Protein AF-A0A4Q2XRF4-F1 (afdb_monomer_lite)

Radius of gyration: 23.74 Å; chains: 1; bounding box: 49×44×76 Å

Secondary structure (DSSP, 8-state):
--PPPPPPHHHHHHHHHHHHHHS--S-HHHHHHHHHH--SHHHHHHHHHHHHHHTTT--HHHHHHHHHTS-HHHHHHHHHHHHHH--TT-HHHHHHHHHHTT-GGGGG-TTTTTHHHHHHHHHHHS-HHHHHHHHHTS-S-HHHHHHHHHHHHHHHHH-TTHHHHHHHHSPTT-HHHHHHHHHHHHHHHHTT--HHHHHHHHHH--SHHHHHHHHHHHHHHHHHHTPPP-

Foldseek 3Di:
DDDDDPDDPVNVVVVVVVCVLLQQDDALQVLLVQCVVDPDPVSNVSSLNSNLVNCVPPDLVVLLVSLVPDDLVSSLVSLLVCLLPPALAHLLSSVVSCVVSVVLCSLVDPSNPCSLVSLLVNCQVDPLVVQLVSLVVDDPDPSSLSSNLSSNLSVCLPPVPVLVVVLVVPDQPPPSSLSSLLSNLLSCCPPVVHNVSNVVSLVRRPPPVSSVVSVVSSVVSCVVVVHDDD

pLDDT: mean 85.72, std 13.09, range [33.75, 98.69]

Sequence (230 aa):
MLRERPADAQTKTLAAEFYKQVTPDGTPEELAGRISTAVTEQEKIIALQAFTASLRGQGAETVKALIGNLPPELSGDIVRQLLASSGNEMPTGLLDLAIASGNWDILKDPMVAGVEGKVAEYARRRDPIAIAEWGLSLPDRPETQEVYRRAITGYIDRHPVEARDWIMSIPEGDWRRERALMEYSQNALWYKKNQEGAAWAIDRITDPKIKGTAINWRIEWAQRNGVNLK

Structure (mmCIF, N/CA/C/O backbone):
data_AF-A0A4Q2XRF4-F1
#
_entry.id   AF-A0A4Q2XRF4-F1
#
loop_
_atom_site.group_PDB
_atom_site.id
_atom_site.type_symbol
_atom_site.label_atom_id
_atom_site.label_alt_id
_atom_site.label_comp_id
_atom_site.label_asym_id
_atom_site.label_entity_id
_atom_site.label_seq_id
_atom_site.pdbx_PDB_ins_code
_atom_site.Cartn_x
_atom_site.Cartn_y
_atom_site.Cartn_z
_atom_site.occupancy
_atom_site.B_iso_or_equiv
_atom_site.auth_seq_id
_atom_site.auth_comp_id
_atom_site.auth_asym_id
_atom_site.auth_atom_id
_atom_site.pdbx_PDB_model_num
ATOM 1 N N . MET A 1 1 ? 9.174 33.856 41.719 1.00 43.75 1 MET A N 1
ATOM 2 C CA . MET A 1 1 ? 8.878 32.620 42.477 1.00 43.75 1 MET A CA 1
ATOM 3 C C . MET A 1 1 ? 7.385 32.339 42.378 1.00 43.75 1 MET A C 1
ATOM 5 O O . MET A 1 1 ? 6.611 32.934 43.116 1.00 43.75 1 MET A O 1
ATOM 9 N N . LEU A 1 2 ? 6.972 31.506 41.421 1.00 33.75 2 LEU A N 1
ATOM 10 C CA . LEU A 1 2 ? 5.600 30.998 41.333 1.00 33.75 2 LEU A CA 1
ATOM 11 C C . LEU A 1 2 ? 5.479 29.835 42.325 1.00 33.75 2 LEU A C 1
ATOM 13 O O . LEU A 1 2 ? 6.182 28.841 42.187 1.00 33.75 2 LEU A O 1
ATOM 17 N N . ARG A 1 3 ? 4.659 29.999 43.369 1.00 40.41 3 ARG A N 1
ATOM 18 C CA . ARG A 1 3 ? 4.324 28.921 44.307 1.00 40.41 3 ARG A CA 1
ATOM 19 C C . ARG A 1 3 ? 3.293 28.017 43.636 1.00 40.41 3 ARG A C 1
ATOM 21 O O . ARG A 1 3 ? 2.192 28.476 43.341 1.00 40.41 3 ARG A O 1
ATOM 28 N N . GLU A 1 4 ? 3.650 26.759 43.406 1.00 38.16 4 GLU A N 1
ATOM 29 C CA . GLU A 1 4 ? 2.702 25.719 43.009 1.00 38.16 4 GLU A CA 1
ATOM 30 C C . GLU A 1 4 ? 1.600 25.615 44.072 1.00 38.16 4 GLU A C 1
ATOM 32 O O . GLU A 1 4 ? 1.875 25.439 45.262 1.00 38.16 4 GLU A O 1
ATOM 37 N N . ARG A 1 5 ? 0.337 25.780 43.661 1.00 46.50 5 ARG A N 1
ATOM 38 C CA . ARG A 1 5 ? -0.803 25.477 44.530 1.00 46.50 5 ARG A CA 1
ATOM 39 C C . ARG A 1 5 ? -0.874 23.955 44.693 1.00 46.50 5 ARG A C 1
ATOM 41 O O . ARG A 1 5 ? -0.930 23.265 43.676 1.00 46.50 5 ARG A O 1
ATOM 48 N N . PRO A 1 6 ? -0.905 23.417 45.924 1.00 49.94 6 PRO A N 1
ATOM 49 C CA . PRO A 1 6 ? -1.102 21.991 46.121 1.00 49.94 6 PRO A CA 1
ATOM 50 C C . PRO A 1 6 ? -2.507 21.626 45.633 1.00 49.94 6 PRO A C 1
ATOM 52 O O . PRO A 1 6 ? -3.490 22.188 46.113 1.00 49.94 6 PRO A O 1
ATOM 55 N N . ALA A 1 7 ? -2.597 20.716 44.662 1.00 54.88 7 ALA A N 1
ATOM 56 C CA . ALA A 1 7 ? -3.869 20.116 44.276 1.00 54.88 7 ALA A CA 1
ATOM 57 C C . ALA A 1 7 ? -4.507 19.490 45.525 1.00 54.88 7 ALA A C 1
ATOM 59 O O . ALA A 1 7 ? -3.842 18.719 46.230 1.00 54.88 7 ALA A O 1
ATOM 60 N N . ASP A 1 8 ? -5.753 19.866 45.825 1.00 75.38 8 ASP A N 1
ATOM 61 C CA . ASP A 1 8 ? -6.452 19.375 47.00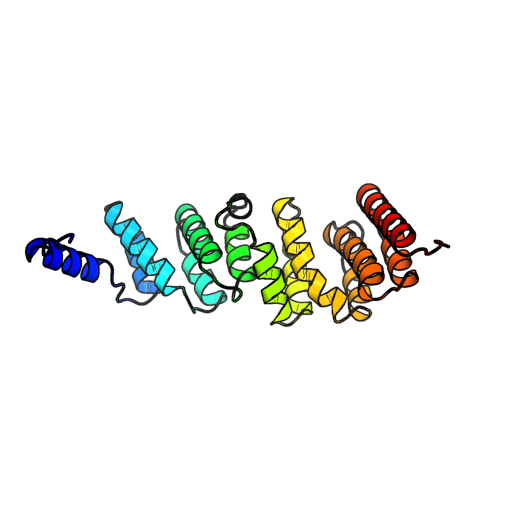7 1.00 75.38 8 ASP A CA 1
ATOM 62 C C . ASP A 1 8 ? -6.646 17.847 46.939 1.00 75.38 8 ASP A C 1
ATOM 64 O O . ASP A 1 8 ? -6.554 17.210 45.882 1.00 75.38 8 ASP A O 1
ATOM 68 N N . ALA A 1 9 ? -6.866 17.229 48.099 1.00 70.25 9 ALA A N 1
ATOM 69 C CA . ALA A 1 9 ? -7.034 15.782 48.207 1.00 70.25 9 ALA A CA 1
ATOM 70 C C . ALA A 1 9 ? -8.214 15.259 47.364 1.00 70.25 9 ALA A C 1
ATOM 72 O O . ALA A 1 9 ? -8.164 14.135 46.877 1.00 70.25 9 ALA A O 1
ATOM 73 N N . GLN A 1 10 ? -9.235 16.088 47.138 1.00 63.16 10 GLN A N 1
ATOM 74 C CA . GLN A 1 10 ? -10.430 15.751 46.368 1.00 63.16 10 GLN A CA 1
ATOM 75 C C . GLN A 1 10 ? -10.112 15.625 44.870 1.00 63.16 10 GLN A C 1
ATOM 77 O O . GLN A 1 10 ? -10.568 14.695 44.210 1.00 63.16 10 GLN A O 1
ATOM 82 N N . THR A 1 11 ? -9.235 16.490 44.362 1.00 60.81 11 THR A N 1
ATOM 83 C CA . THR A 1 11 ? -8.733 16.482 42.984 1.00 60.81 11 THR A CA 1
ATOM 84 C C . THR A 1 11 ? -7.880 15.242 42.720 1.00 60.81 11 THR A C 1
ATOM 86 O O . THR A 1 11 ? -7.972 14.636 41.655 1.00 60.81 11 THR A O 1
ATOM 89 N N . LYS A 1 12 ? -7.076 14.813 43.704 1.00 60.09 12 LYS A N 1
ATOM 90 C CA . LYS A 1 12 ? -6.286 13.574 43.616 1.00 60.09 12 LYS A CA 1
ATOM 91 C C . LYS A 1 12 ? -7.150 12.314 43.681 1.00 60.09 12 LYS A C 1
ATOM 93 O O . LYS A 1 12 ? -6.858 11.367 42.958 1.00 60.09 12 LYS A O 1
ATOM 98 N N . THR A 1 13 ? -8.203 12.299 44.498 1.00 69.62 13 THR A N 1
ATOM 99 C CA . THR A 1 13 ? -9.146 11.171 44.570 1.00 69.62 13 THR A CA 1
ATOM 100 C C . THR A 1 13 ? -9.975 11.050 43.298 1.00 69.62 13 THR A C 1
ATOM 102 O O . THR A 1 13 ? -10.039 9.963 42.740 1.00 69.62 13 THR A O 1
ATOM 105 N N . LEU A 1 14 ? -10.504 12.158 42.769 1.00 57.25 14 LEU A N 1
ATOM 106 C CA . LEU A 1 14 ? -11.201 12.166 41.479 1.00 57.25 14 LEU A CA 1
ATOM 107 C C . LEU A 1 14 ? -10.277 11.742 40.338 1.00 57.25 14 LEU A C 1
ATOM 109 O O . LEU A 1 14 ? -10.678 10.943 39.501 1.00 57.25 14 LEU A O 1
ATOM 113 N N . ALA A 1 15 ? -9.025 12.209 40.327 1.00 50.28 15 ALA A N 1
ATOM 114 C CA . ALA A 1 15 ? -8.041 11.750 39.356 1.00 50.28 15 ALA A CA 1
ATOM 115 C C . ALA A 1 15 ? -7.734 10.255 39.515 1.00 50.28 15 ALA A C 1
ATOM 117 O O . ALA A 1 15 ? -7.606 9.581 38.508 1.00 50.28 15 ALA A O 1
ATOM 118 N N . ALA A 1 16 ? -7.648 9.713 40.733 1.00 55.31 16 ALA A N 1
ATOM 119 C CA . ALA A 1 16 ? -7.386 8.293 40.978 1.00 55.31 16 ALA A CA 1
ATOM 120 C C . ALA A 1 16 ? -8.590 7.384 40.670 1.00 55.31 16 ALA A C 1
ATOM 122 O O . ALA A 1 16 ? -8.400 6.271 40.188 1.00 55.31 16 ALA A O 1
ATOM 123 N N . GLU A 1 17 ? -9.819 7.837 40.920 1.00 61.00 17 GLU A N 1
ATOM 124 C CA . GLU A 1 17 ? -11.055 7.138 40.544 1.00 61.00 17 GLU A CA 1
ATOM 125 C C . GLU A 1 17 ? -11.279 7.190 39.034 1.00 61.00 17 GLU A C 1
ATOM 127 O O . GLU A 1 17 ? -11.576 6.163 38.428 1.00 61.00 17 GLU A O 1
ATOM 132 N N . PHE A 1 18 ? -11.024 8.343 38.411 1.00 55.84 18 PHE A N 1
ATOM 133 C CA . PHE A 1 18 ? -10.976 8.480 36.960 1.00 55.84 18 PHE A CA 1
ATOM 134 C C . PHE A 1 18 ? -9.876 7.593 36.370 1.00 55.84 18 PHE A C 1
ATOM 136 O O . PHE A 1 18 ? -10.140 6.837 35.448 1.00 55.84 18 PHE A O 1
ATOM 143 N N . TYR A 1 19 ? -8.669 7.581 36.947 1.00 50.88 19 TYR A N 1
ATOM 144 C CA . TYR A 1 19 ? -7.599 6.675 36.525 1.00 50.88 19 TYR A CA 1
ATOM 145 C C . TYR A 1 19 ? -7.993 5.212 36.705 1.00 50.88 19 TYR A C 1
ATOM 147 O O . TYR A 1 19 ? -7.710 4.451 35.803 1.00 50.88 19 TYR A O 1
ATOM 155 N N . LYS A 1 20 ? -8.684 4.805 37.778 1.00 59.28 20 LYS A N 1
ATOM 156 C CA . LYS A 1 20 ? -9.194 3.428 37.939 1.00 59.28 20 LYS A CA 1
ATOM 157 C C . LYS A 1 20 ? -10.298 3.065 36.944 1.00 59.28 20 LYS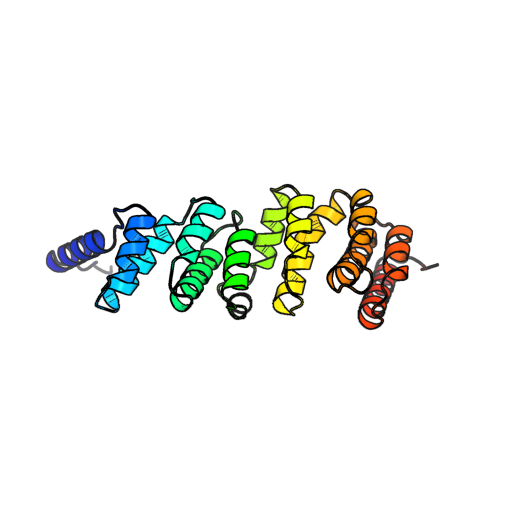 A C 1
ATOM 159 O O . LYS A 1 20 ? -10.417 1.901 36.584 1.00 59.28 20 LYS A O 1
ATOM 164 N N . GLN A 1 21 ? -11.100 4.037 36.513 1.00 54.19 21 GLN A N 1
ATOM 165 C CA . GLN A 1 21 ? -12.083 3.858 35.439 1.00 54.19 21 GLN A CA 1
ATOM 166 C C . GLN A 1 21 ? -11.434 3.832 34.047 1.00 54.19 21 GLN A C 1
ATOM 168 O O . GLN A 1 21 ? -11.981 3.223 33.133 1.00 54.19 21 GLN A O 1
ATOM 173 N N . VAL A 1 22 ? -10.276 4.480 33.885 1.00 50.50 22 VAL A N 1
ATOM 174 C CA . VAL A 1 22 ? -9.562 4.640 32.608 1.00 50.50 22 VAL A CA 1
ATOM 175 C C . VAL A 1 22 ? -8.400 3.644 32.451 1.00 50.50 22 VAL A C 1
ATOM 177 O O . VAL A 1 22 ? -7.979 3.383 31.326 1.00 50.50 22 VAL A O 1
ATOM 180 N N . THR A 1 23 ? -7.889 3.039 33.530 1.00 55.59 23 THR A N 1
ATOM 181 C CA . THR A 1 23 ? -6.897 1.957 33.466 1.00 55.59 23 THR A CA 1
ATOM 182 C C . THR A 1 23 ? -7.588 0.687 32.989 1.00 55.59 23 THR A C 1
ATOM 184 O O . THR A 1 23 ? -8.452 0.162 33.697 1.00 55.59 23 THR A O 1
ATOM 187 N N . PRO A 1 24 ? -7.253 0.196 31.788 1.00 57.94 24 PRO A N 1
ATOM 188 C CA . PRO A 1 24 ? -8.045 -0.808 31.116 1.00 57.94 24 PRO A CA 1
ATOM 189 C C . PRO A 1 24 ? -7.571 -2.190 31.543 1.00 57.94 24 PRO A C 1
ATOM 191 O O . PRO A 1 24 ? -6.875 -2.875 30.801 1.00 57.94 24 PRO A O 1
ATOM 194 N N . ASP A 1 25 ? -7.939 -2.604 32.750 1.00 70.62 25 ASP A N 1
ATOM 195 C CA . ASP A 1 25 ? -7.845 -4.015 33.095 1.00 70.62 25 ASP A CA 1
ATOM 196 C C . ASP A 1 25 ? -8.893 -4.770 32.258 1.00 70.62 25 ASP A C 1
ATOM 198 O O . ASP A 1 25 ? -10.106 -4.504 32.332 1.00 70.62 25 ASP A O 1
ATOM 202 N N . GLY A 1 26 ? -8.403 -5.666 31.402 1.00 75.31 26 GLY A N 1
ATOM 203 C CA . GLY A 1 26 ? -9.213 -6.498 30.520 1.00 75.31 26 GLY A CA 1
ATOM 204 C C . GLY A 1 26 ? -8.462 -6.932 29.265 1.00 75.31 26 GLY A C 1
ATOM 205 O O . GLY A 1 26 ? -7.585 -6.234 28.756 1.00 75.31 26 GLY A O 1
ATOM 206 N N . THR A 1 27 ? -8.820 -8.103 28.762 1.00 88.00 27 THR A N 1
ATOM 207 C CA . THR A 1 27 ? -8.427 -8.568 27.430 1.00 88.00 27 THR A CA 1
ATOM 208 C C . THR A 1 27 ? -9.049 -7.675 26.347 1.00 88.00 27 THR A C 1
ATOM 210 O O . THR A 1 27 ? -10.104 -7.069 26.578 1.00 88.00 27 THR A O 1
ATOM 213 N N . PRO A 1 28 ? -8.442 -7.571 25.151 1.00 86.44 28 PRO A N 1
ATOM 214 C CA . PRO A 1 28 ? -9.047 -6.848 24.035 1.00 86.44 28 PRO A CA 1
ATOM 215 C C . PRO A 1 28 ? -10.492 -7.286 23.736 1.00 86.44 28 PRO A C 1
ATOM 217 O O . PRO A 1 28 ? -11.335 -6.448 23.425 1.00 86.44 28 PRO A O 1
ATOM 220 N N . GLU A 1 29 ? -10.807 -8.571 23.890 1.00 88.12 29 GLU A N 1
ATOM 221 C CA . GLU A 1 29 ? -12.144 -9.143 23.715 1.00 88.12 29 GLU A CA 1
ATOM 222 C C . GLU A 1 29 ? -13.143 -8.604 24.749 1.00 88.12 29 GLU A C 1
ATOM 224 O O . GLU A 1 29 ? -14.246 -8.179 24.397 1.00 88.12 29 GLU A O 1
ATOM 229 N N . GLU A 1 30 ? -12.757 -8.572 26.028 1.00 88.88 30 GLU A N 1
ATOM 230 C CA . GLU A 1 30 ? -13.589 -8.007 27.097 1.00 88.88 30 GLU A CA 1
ATOM 231 C C . GLU A 1 30 ? -13.838 -6.513 26.874 1.00 88.88 30 GLU A C 1
ATOM 233 O O . GLU A 1 30 ? -14.958 -6.029 27.055 1.00 88.88 30 GLU A O 1
ATOM 238 N N . LEU A 1 31 ? -12.809 -5.778 26.447 1.00 89.25 31 LEU A N 1
ATOM 239 C CA . LEU A 1 31 ? -12.909 -4.350 26.155 1.00 89.25 31 LEU A CA 1
ATOM 240 C C . LEU A 1 31 ? -13.793 -4.078 24.926 1.00 89.25 31 LEU A C 1
ATOM 242 O O . LEU A 1 31 ? -14.606 -3.155 24.967 1.00 89.25 31 LEU A O 1
ATOM 246 N N . ALA A 1 32 ? -13.721 -4.910 23.882 1.00 87.69 32 ALA A N 1
ATOM 247 C CA . ALA A 1 32 ? -14.637 -4.848 22.741 1.00 87.69 32 ALA A CA 1
ATOM 248 C C . ALA A 1 32 ? -16.098 -5.091 23.164 1.00 87.69 32 ALA A C 1
ATOM 250 O O . ALA A 1 32 ? -17.007 -4.379 22.727 1.00 87.69 32 ALA A O 1
ATOM 251 N N . GLY A 1 33 ? -16.328 -6.048 24.070 1.00 86.69 33 GLY A N 1
ATOM 252 C CA . GLY A 1 33 ? -17.644 -6.293 24.662 1.00 86.69 33 GLY A CA 1
ATOM 253 C C . GLY A 1 33 ? -18.191 -5.065 25.397 1.00 86.69 33 GLY A C 1
ATOM 254 O O . GLY A 1 33 ? -19.341 -4.684 25.181 1.00 86.69 33 GLY A O 1
ATOM 255 N N . ARG A 1 34 ? -17.348 -4.385 26.190 1.00 88.06 34 ARG A N 1
ATOM 256 C CA . ARG A 1 34 ? -17.727 -3.162 26.926 1.00 88.06 34 ARG A CA 1
ATOM 257 C C . ARG A 1 34 ? -18.167 -2.023 26.008 1.00 88.06 34 ARG A C 1
ATOM 259 O O . ARG A 1 34 ? -19.092 -1.300 26.367 1.00 88.06 34 ARG A O 1
ATOM 266 N N . ILE A 1 35 ? -17.555 -1.875 24.830 1.00 87.62 35 ILE A N 1
ATOM 267 C CA . ILE A 1 35 ? -17.976 -0.873 23.833 1.00 87.62 35 ILE A CA 1
ATOM 268 C C . ILE A 1 35 ? -19.433 -1.107 23.412 1.00 87.62 35 ILE A C 1
ATOM 270 O O . ILE A 1 35 ? -20.197 -0.154 23.284 1.00 87.62 35 ILE A O 1
ATOM 274 N N . SER A 1 36 ? -19.824 -2.370 23.225 1.00 83.31 36 SER A N 1
ATOM 275 C CA . SER A 1 36 ? -21.167 -2.742 22.758 1.00 83.31 36 SER A CA 1
ATOM 276 C C . SER A 1 36 ? -22.246 -2.601 23.836 1.00 83.31 36 SER A C 1
ATOM 278 O O . SER A 1 36 ? -23.422 -2.462 23.511 1.00 83.31 36 SER A O 1
ATOM 280 N N . THR A 1 37 ? -21.863 -2.636 25.115 1.00 86.88 37 THR A N 1
ATOM 281 C CA . THR A 1 37 ? -22.786 -2.513 26.255 1.00 86.88 37 THR A CA 1
ATOM 282 C C . THR A 1 37 ? -22.787 -1.127 26.902 1.00 86.88 37 THR A C 1
ATOM 284 O O . THR A 1 37 ? -23.523 -0.922 27.865 1.00 86.88 37 THR A O 1
ATOM 287 N N . ALA A 1 38 ? -21.954 -0.193 26.433 1.00 87.38 38 ALA A N 1
ATOM 288 C CA . ALA A 1 38 ? -21.886 1.164 26.968 1.00 87.38 38 ALA A CA 1
ATOM 289 C C . ALA A 1 38 ? -23.219 1.900 26.756 1.00 87.38 38 ALA A C 1
ATOM 291 O O . ALA A 1 38 ? -23.745 1.938 25.642 1.00 87.38 38 ALA A O 1
ATOM 292 N N . VAL A 1 39 ? -23.765 2.487 27.824 1.00 88.56 39 VAL A N 1
ATOM 293 C CA . VAL A 1 39 ? -25.086 3.142 27.800 1.00 88.56 39 VAL A CA 1
ATOM 294 C C . VAL A 1 39 ? -24.937 4.651 27.619 1.00 88.56 39 VAL A C 1
ATOM 296 O O . VAL A 1 39 ? -25.820 5.311 27.070 1.00 88.56 39 VAL A O 1
ATOM 299 N N . THR A 1 40 ? -23.806 5.206 28.055 1.00 89.31 40 THR A N 1
ATOM 300 C CA . THR A 1 40 ? -23.482 6.628 27.922 1.00 89.31 40 THR A CA 1
ATOM 301 C C . THR A 1 40 ? -22.352 6.865 26.921 1.00 89.31 40 THR A C 1
ATOM 303 O O . THR A 1 40 ? -21.476 6.021 26.725 1.00 89.31 40 THR A O 1
ATOM 306 N N . GLU A 1 41 ? -22.315 8.063 26.329 1.00 84.81 41 GLU A N 1
ATOM 307 C CA . GLU A 1 41 ? -21.202 8.453 25.451 1.00 84.81 41 GLU A CA 1
ATOM 308 C C . GLU A 1 41 ? -19.854 8.477 26.181 1.00 84.81 41 GLU A C 1
ATOM 310 O O . GLU A 1 41 ? -18.829 8.103 25.619 1.00 84.81 41 GLU A O 1
ATOM 315 N N . GLN A 1 42 ? -19.834 8.851 27.462 1.00 83.81 42 GLN A N 1
ATOM 316 C CA . GLN A 1 42 ? -18.594 8.867 28.236 1.00 83.81 42 GLN A CA 1
ATOM 317 C C . GLN A 1 42 ? -18.034 7.454 28.461 1.00 83.81 42 GLN A C 1
ATOM 319 O O . GLN A 1 42 ? -16.836 7.242 28.278 1.00 83.81 42 GLN A O 1
ATOM 324 N N . GLU A 1 43 ? -18.882 6.479 28.803 1.00 84.38 43 GLU A N 1
ATOM 325 C CA . GLU A 1 43 ? -18.474 5.070 28.920 1.00 84.38 43 GLU A CA 1
ATOM 326 C C . GLU A 1 43 ? -17.949 4.533 27.593 1.00 84.38 43 GLU A C 1
ATOM 328 O O . GLU A 1 43 ? -16.925 3.852 27.562 1.00 84.38 43 GLU A O 1
ATOM 333 N N . LYS A 1 44 ? -18.618 4.885 26.492 1.00 84.56 44 LYS A N 1
ATOM 334 C CA . LYS A 1 44 ? -18.215 4.476 25.150 1.00 84.56 44 LYS A CA 1
ATOM 335 C C . LYS A 1 44 ? -16.847 5.041 24.780 1.00 84.56 44 LYS A C 1
ATOM 337 O O . LYS A 1 44 ? -16.000 4.289 24.305 1.00 84.56 44 LYS A O 1
ATOM 342 N N . ILE A 1 45 ? -16.591 6.323 25.053 1.00 83.75 45 ILE A N 1
ATOM 343 C CA . ILE A 1 45 ? -15.285 6.961 24.823 1.00 83.75 45 ILE A CA 1
ATOM 344 C C . ILE A 1 45 ? -14.185 6.273 25.641 1.00 83.75 45 ILE A C 1
ATOM 346 O O . ILE A 1 45 ? -13.127 5.962 25.093 1.00 83.75 45 ILE A O 1
ATOM 350 N N . ILE A 1 46 ? -14.427 6.002 26.928 1.00 84.62 46 ILE A N 1
ATOM 351 C CA . ILE A 1 46 ? -13.448 5.335 27.801 1.00 84.62 46 ILE A CA 1
ATOM 352 C C . ILE A 1 46 ? -13.172 3.909 27.308 1.00 84.62 46 ILE A C 1
ATOM 354 O O . ILE A 1 46 ? -12.011 3.528 27.156 1.00 84.62 46 ILE A O 1
ATOM 358 N N . ALA A 1 47 ? -14.219 3.137 26.998 1.00 86.75 47 ALA A N 1
ATOM 359 C CA . ALA A 1 47 ? -14.091 1.777 26.482 1.00 86.75 47 ALA A CA 1
ATOM 360 C C . ALA A 1 47 ? -13.348 1.745 25.137 1.00 86.75 47 ALA A C 1
ATOM 362 O O . ALA A 1 47 ? -12.495 0.885 24.929 1.00 86.75 47 ALA A O 1
ATOM 363 N N . LEU A 1 48 ? -13.604 2.717 24.256 1.00 86.50 48 LEU A N 1
ATOM 364 C CA . LEU A 1 48 ? -12.919 2.850 22.974 1.00 86.50 48 LEU A CA 1
ATOM 365 C C . LEU A 1 48 ? -11.426 3.146 23.157 1.00 86.50 48 LEU A C 1
ATOM 367 O O . LEU A 1 48 ? -10.589 2.507 22.527 1.00 86.50 48 LEU A O 1
ATOM 371 N N . GLN A 1 49 ? -11.075 4.083 24.042 1.00 84.94 49 GLN A N 1
ATOM 372 C CA . GLN A 1 49 ? -9.678 4.419 24.339 1.00 84.94 49 GLN A CA 1
ATOM 373 C C . GLN A 1 49 ? -8.928 3.233 24.955 1.00 84.94 49 GLN A C 1
ATOM 375 O O . GLN A 1 49 ? -7.808 2.927 24.537 1.00 84.94 49 GLN A O 1
ATOM 380 N N . ALA A 1 50 ? -9.562 2.548 25.909 1.00 86.94 50 ALA A N 1
ATOM 381 C CA . ALA A 1 50 ? -9.069 1.330 26.539 1.00 86.94 50 ALA A CA 1
ATOM 382 C C . ALA A 1 50 ? -8.807 0.223 25.510 1.00 86.94 50 ALA A C 1
ATOM 384 O O . ALA A 1 50 ? -7.709 -0.333 25.446 1.00 86.94 50 ALA A O 1
ATOM 385 N N . PHE A 1 51 ? -9.801 -0.057 24.669 1.00 90.06 51 PHE A N 1
ATOM 386 C CA . PHE A 1 51 ? -9.716 -1.061 23.619 1.00 90.06 51 PHE A CA 1
ATOM 387 C C . PHE A 1 51 ? -8.608 -0.730 22.616 1.00 90.06 51 PHE A C 1
ATOM 389 O O . PHE A 1 51 ? -7.706 -1.542 22.424 1.00 90.06 51 PHE A O 1
ATOM 396 N N . THR A 1 52 ? -8.586 0.482 22.055 1.00 87.00 52 THR A N 1
ATOM 397 C CA . THR A 1 52 ? -7.533 0.918 21.124 1.00 87.00 52 THR A CA 1
ATOM 398 C C . THR A 1 52 ? -6.139 0.798 21.745 1.00 87.00 52 THR A C 1
ATOM 400 O O . THR A 1 52 ? -5.196 0.377 21.074 1.00 87.00 52 THR A O 1
ATOM 403 N N . ALA A 1 53 ? -5.984 1.135 23.029 1.00 85.19 53 ALA A N 1
ATOM 404 C CA . ALA A 1 53 ? -4.719 0.956 23.734 1.00 85.19 53 ALA A CA 1
ATOM 405 C C . ALA A 1 53 ? -4.334 -0.528 23.870 1.00 85.19 53 ALA A C 1
ATOM 407 O O . ALA A 1 53 ? -3.167 -0.857 23.658 1.00 85.19 53 ALA A O 1
ATOM 408 N N . SER A 1 54 ? -5.296 -1.414 24.153 1.00 87.75 54 SER A N 1
ATOM 409 C CA . SER A 1 54 ? -5.078 -2.866 24.285 1.00 87.75 54 SER A CA 1
ATOM 410 C C . SER A 1 54 ? -4.651 -3.551 22.981 1.00 87.75 54 SER A C 1
ATOM 412 O O . SER A 1 54 ? -3.967 -4.575 23.006 1.00 87.75 54 SER A O 1
ATOM 414 N N . LEU A 1 55 ? -5.004 -2.961 21.833 1.00 87.44 55 LEU A N 1
ATOM 415 C CA . LEU A 1 55 ? -4.612 -3.451 20.512 1.00 87.44 55 LEU A CA 1
ATOM 416 C C . LEU A 1 55 ? -3.145 -3.148 20.170 1.00 87.44 55 LEU A C 1
ATOM 418 O O . LEU A 1 55 ? -2.595 -3.729 19.231 1.00 87.44 55 LEU A O 1
ATOM 422 N N . ARG A 1 56 ? -2.478 -2.254 20.912 1.00 80.44 56 ARG A N 1
ATOM 423 C CA . ARG A 1 56 ? -1.066 -1.934 20.667 1.00 80.44 56 ARG A CA 1
ATOM 424 C C . ARG A 1 56 ? -0.194 -3.145 20.998 1.00 80.44 56 ARG A C 1
ATOM 426 O O . ARG A 1 56 ? -0.179 -3.618 22.127 1.00 80.44 56 ARG A O 1
ATOM 433 N N . GLY A 1 57 ? 0.559 -3.620 20.007 1.00 76.12 57 GLY A N 1
ATOM 434 C CA . GLY A 1 57 ? 1.428 -4.796 20.137 1.00 76.12 57 GLY A CA 1
ATOM 435 C C . GLY A 1 57 ? 0.735 -6.135 19.868 1.00 76.12 57 GLY A C 1
ATOM 436 O O . GLY A 1 57 ? 1.408 -7.163 19.869 1.00 76.12 57 GLY A O 1
ATOM 437 N N . GLN A 1 58 ? -0.573 -6.139 19.592 1.00 83.50 58 GLN A N 1
ATOM 438 C CA . GLN A 1 58 ? -1.256 -7.324 19.068 1.00 83.50 58 GLN A CA 1
ATOM 439 C C . GLN A 1 58 ? -0.825 -7.593 17.620 1.00 83.50 58 GLN A C 1
ATOM 441 O O . GLN A 1 58 ? -0.365 -6.690 16.926 1.00 83.50 58 GLN A O 1
ATOM 446 N N . GLY A 1 59 ? -0.972 -8.833 17.147 1.00 79.81 59 GLY A N 1
ATOM 447 C CA . GLY A 1 59 ? -0.710 -9.178 15.746 1.00 79.81 59 GLY A CA 1
ATOM 448 C C . GLY A 1 59 ? -1.788 -8.639 14.799 1.00 79.81 59 GLY A C 1
ATOM 449 O O . GLY A 1 59 ? -2.932 -8.441 15.203 1.00 79.81 59 GLY A O 1
ATOM 450 N N . ALA A 1 60 ? -1.441 -8.446 13.522 1.00 78.00 60 ALA A N 1
ATOM 451 C CA . ALA A 1 60 ? -2.336 -7.837 12.531 1.00 78.00 60 ALA A CA 1
ATOM 452 C C . ALA A 1 60 ? -3.653 -8.613 12.379 1.00 78.00 60 ALA A C 1
ATOM 454 O O . ALA A 1 60 ? -4.717 -8.003 12.336 1.00 78.00 60 ALA A O 1
ATOM 455 N N . GLU A 1 61 ? -3.588 -9.946 12.378 1.00 81.88 61 GLU A N 1
ATOM 456 C CA . GLU A 1 61 ? -4.772 -10.810 12.294 1.00 81.88 61 GLU A CA 1
ATOM 457 C C . GLU A 1 61 ? -5.670 -10.693 13.530 1.00 81.88 61 GLU A C 1
ATOM 459 O O . GLU A 1 61 ? -6.887 -10.605 13.396 1.00 81.88 61 GLU A O 1
ATOM 464 N N . THR A 1 62 ? -5.087 -10.612 14.731 1.00 85.75 62 THR A N 1
ATOM 465 C CA . THR A 1 62 ? -5.840 -10.394 15.976 1.00 85.75 62 THR A CA 1
ATOM 466 C C . THR A 1 62 ? -6.549 -9.044 15.948 1.00 85.75 62 THR A C 1
ATOM 468 O O . THR A 1 62 ? -7.748 -8.964 16.204 1.00 85.75 62 THR A O 1
ATOM 471 N N . VAL A 1 63 ? -5.829 -7.981 15.576 1.00 86.69 63 VAL A N 1
ATOM 472 C CA . VAL A 1 63 ? -6.397 -6.632 15.435 1.00 86.69 63 VAL A CA 1
ATOM 473 C C . VAL A 1 63 ? -7.529 -6.627 14.407 1.00 86.69 63 VAL A C 1
ATOM 475 O O . VAL A 1 63 ? -8.595 -6.071 14.670 1.00 86.69 63 VAL A O 1
ATOM 478 N N . LYS A 1 64 ? -7.332 -7.292 13.264 1.00 84.38 64 LYS A N 1
ATOM 479 C CA . LYS A 1 64 ? -8.333 -7.419 12.201 1.00 84.38 6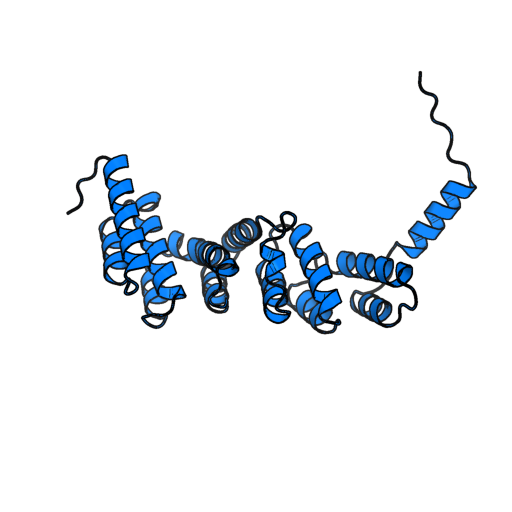4 LYS A CA 1
ATOM 480 C C . LYS A 1 64 ? -9.588 -8.148 12.668 1.00 84.38 64 LYS A C 1
ATOM 482 O O . LYS A 1 64 ? -10.686 -7.653 12.431 1.00 84.38 64 LYS A O 1
ATOM 487 N N . ALA A 1 65 ? -9.433 -9.276 13.356 1.00 87.12 65 ALA A N 1
ATOM 488 C CA . ALA A 1 65 ? -10.552 -10.046 13.886 1.00 87.12 65 ALA A CA 1
ATOM 489 C C . ALA A 1 65 ? -11.362 -9.243 14.916 1.00 87.12 65 ALA A C 1
ATOM 491 O O . ALA A 1 65 ? -12.588 -9.209 14.848 1.00 87.12 65 ALA A O 1
ATOM 492 N N . LEU A 1 66 ? -10.684 -8.551 15.836 1.00 88.75 66 LEU A N 1
ATOM 493 C CA . LEU A 1 66 ? -11.341 -7.773 16.886 1.00 88.75 66 LEU A CA 1
ATOM 494 C C . LEU A 1 66 ? -12.075 -6.547 16.334 1.00 88.75 66 LEU A C 1
ATOM 496 O O . LEU A 1 66 ? -13.224 -6.312 16.696 1.00 88.75 66 LEU A O 1
ATOM 500 N N . ILE A 1 67 ? -11.448 -5.789 15.428 1.00 88.12 67 ILE A N 1
ATOM 501 C CA . ILE A 1 67 ? -12.076 -4.613 14.803 1.00 88.12 67 ILE A CA 1
ATOM 502 C C . ILE A 1 67 ? -13.198 -5.021 13.840 1.00 88.12 67 ILE A C 1
ATOM 504 O O . ILE A 1 67 ? -14.192 -4.305 13.721 1.00 88.12 67 ILE A O 1
ATOM 508 N N . GLY A 1 68 ? -13.068 -6.168 13.169 1.00 85.38 68 GLY A N 1
ATOM 509 C CA . GLY A 1 68 ? -14.083 -6.690 12.251 1.00 85.38 68 GLY A CA 1
ATOM 510 C C . GLY A 1 68 ? -15.411 -7.058 12.923 1.00 85.38 68 GLY A C 1
ATOM 511 O O . GLY A 1 68 ? -16.427 -7.128 12.240 1.00 85.38 68 GLY A O 1
ATOM 512 N N . ASN A 1 69 ? -15.417 -7.248 14.246 1.00 87.00 69 ASN A N 1
ATOM 513 C CA . ASN A 1 69 ? -16.625 -7.535 15.026 1.00 87.00 69 ASN A CA 1
ATOM 514 C C . ASN A 1 69 ? -17.344 -6.275 15.538 1.00 87.00 69 ASN A C 1
ATOM 516 O O . ASN A 1 69 ? -18.397 -6.389 16.166 1.00 87.00 69 ASN A O 1
ATOM 520 N N . LEU A 1 70 ? -16.784 -5.085 15.314 1.00 85.75 70 LEU A N 1
ATOM 521 C CA . LEU A 1 70 ? -17.374 -3.826 15.761 1.00 85.75 70 LEU A CA 1
ATOM 522 C C . LEU A 1 70 ? -18.276 -3.205 14.680 1.00 85.75 70 LEU A C 1
ATOM 524 O O . LEU A 1 70 ? -18.085 -3.463 13.490 1.00 85.75 70 LEU A O 1
ATOM 528 N N . PRO A 1 71 ? -19.241 -2.352 15.075 1.00 83.69 71 PRO A N 1
ATOM 529 C CA . PRO A 1 71 ? -19.976 -1.507 14.138 1.00 83.69 71 PRO A CA 1
ATOM 530 C C . PRO A 1 71 ? -19.027 -0.695 13.232 1.00 83.69 71 PRO A C 1
ATOM 532 O O . PRO A 1 71 ? -18.044 -0.147 13.750 1.00 83.69 71 PRO A O 1
ATOM 535 N N . PRO A 1 72 ? -19.306 -0.569 11.916 1.00 80.06 72 PRO A N 1
ATOM 536 C CA . PRO A 1 72 ? -18.413 0.084 10.948 1.00 80.06 72 PRO A CA 1
ATOM 537 C C . PRO A 1 72 ? -17.948 1.491 11.345 1.00 80.06 72 PRO A C 1
ATOM 539 O O . PRO A 1 72 ? -16.814 1.888 11.066 1.00 80.06 72 PRO A O 1
ATOM 542 N N . GLU A 1 73 ? -18.819 2.232 12.022 1.00 78.69 73 GLU A N 1
ATOM 543 C CA . GLU A 1 73 ? -18.602 3.595 12.494 1.00 78.69 73 GLU A CA 1
ATOM 544 C C . GLU A 1 73 ? -17.488 3.636 13.548 1.00 78.69 73 GLU A C 1
ATOM 546 O O . GLU A 1 73 ? -16.637 4.521 13.526 1.00 78.69 73 GLU A O 1
ATOM 551 N N . LEU A 1 74 ? -17.446 2.639 14.437 1.00 84.44 74 LEU A N 1
ATOM 552 C CA . LEU A 1 74 ? -16.426 2.530 15.481 1.00 84.44 74 LEU A CA 1
ATOM 553 C C . LEU A 1 74 ? -15.120 1.973 14.930 1.00 84.44 74 LEU A C 1
ATOM 555 O O . LEU A 1 74 ? -14.042 2.438 15.307 1.00 84.44 74 LEU A O 1
ATOM 559 N N . SER A 1 75 ? -15.208 1.022 14.000 1.00 86.06 75 SER A N 1
ATOM 560 C CA . SER A 1 75 ? -14.039 0.456 13.333 1.00 86.06 75 SER A CA 1
ATOM 561 C C . SER A 1 75 ? -13.226 1.535 12.616 1.00 86.06 75 SER A C 1
ATOM 563 O O . SER A 1 75 ? -12.000 1.527 12.712 1.00 86.06 75 SER A O 1
ATOM 565 N N . GLY A 1 76 ? -13.880 2.506 11.968 1.00 83.94 76 GLY A N 1
ATOM 566 C CA . GLY A 1 76 ? -13.205 3.628 11.309 1.00 83.94 76 GLY A CA 1
ATOM 567 C C . GLY A 1 76 ? -12.363 4.484 12.260 1.00 83.94 76 GLY A C 1
ATOM 568 O O . GLY A 1 76 ? -11.190 4.752 11.983 1.00 83.94 76 GLY A O 1
ATOM 569 N N . ASP A 1 77 ? -12.925 4.870 13.406 1.00 83.50 77 ASP A N 1
ATOM 570 C CA . ASP A 1 77 ? -12.227 5.698 14.396 1.00 83.50 77 ASP A CA 1
ATOM 571 C C . ASP A 1 77 ? -11.072 4.951 15.069 1.00 83.50 77 ASP A C 1
ATOM 573 O O . ASP A 1 77 ? -9.994 5.520 15.268 1.00 83.50 77 ASP A O 1
ATOM 577 N N . ILE A 1 78 ? -11.251 3.661 15.360 1.00 88.00 78 ILE A N 1
ATOM 578 C CA . ILE A 1 78 ? -10.181 2.819 15.907 1.00 88.00 78 ILE A CA 1
ATOM 579 C C . ILE A 1 78 ? -9.056 2.672 14.888 1.00 88.00 78 ILE A C 1
ATOM 581 O O . ILE A 1 78 ? -7.896 2.888 15.230 1.00 88.00 78 ILE A O 1
ATOM 585 N N . VAL A 1 79 ? -9.374 2.362 13.627 1.00 88.31 79 VAL A N 1
ATOM 586 C CA . VAL A 1 79 ? -8.367 2.250 12.562 1.00 88.31 79 VAL A CA 1
ATOM 587 C C . VAL A 1 79 ? -7.625 3.573 12.387 1.00 88.31 79 VAL A C 1
ATOM 589 O O . VAL A 1 79 ? -6.407 3.553 12.239 1.00 88.31 79 VAL A O 1
ATOM 592 N N . ARG A 1 80 ? -8.300 4.726 12.500 1.00 86.25 80 ARG A N 1
ATOM 593 C CA . ARG A 1 80 ? -7.659 6.055 12.467 1.00 86.25 80 ARG A CA 1
ATOM 594 C C . ARG A 1 80 ? -6.673 6.238 13.603 1.00 86.25 80 ARG A C 1
ATOM 596 O O . ARG A 1 80 ? -5.523 6.604 13.367 1.00 86.25 80 ARG A O 1
ATOM 603 N N . GLN A 1 81 ? -7.103 5.971 14.832 1.00 85.00 81 GLN A N 1
ATOM 604 C CA . GLN A 1 81 ? -6.255 6.122 16.011 1.00 85.00 81 GLN A CA 1
ATOM 605 C C . GLN A 1 81 ? -5.080 5.145 15.991 1.00 85.00 81 GLN A C 1
ATOM 607 O O . GLN A 1 81 ? -3.960 5.513 16.357 1.00 85.00 81 GLN A O 1
ATOM 612 N N . LEU A 1 82 ? -5.306 3.912 15.536 1.00 86.44 82 LEU A N 1
ATOM 613 C CA . LEU A 1 82 ? -4.253 2.925 15.365 1.00 86.44 82 LEU A CA 1
ATOM 614 C C . LEU A 1 82 ? -3.306 3.332 14.254 1.00 86.44 82 LEU A C 1
ATOM 616 O O . LEU A 1 82 ? -2.119 3.333 14.506 1.00 86.44 82 LEU A O 1
ATOM 620 N N . LEU A 1 83 ? -3.769 3.766 13.084 1.00 85.19 83 LEU A N 1
ATOM 621 C CA . LEU A 1 83 ? -2.877 4.238 12.026 1.00 85.19 83 LEU A CA 1
ATOM 622 C C . LEU A 1 83 ? -2.078 5.466 12.455 1.00 85.19 83 LEU A C 1
ATOM 624 O O . LEU A 1 83 ? -0.909 5.565 12.098 1.00 85.19 83 LEU A O 1
ATOM 628 N N . ALA A 1 84 ? -2.654 6.379 13.237 1.00 83.88 84 ALA A N 1
ATOM 629 C CA . ALA A 1 84 ? -1.938 7.540 13.760 1.00 83.88 84 ALA A CA 1
ATOM 630 C C . ALA A 1 84 ? -0.880 7.138 14.807 1.00 83.88 84 ALA A C 1
ATOM 632 O O . ALA A 1 84 ? 0.252 7.622 14.759 1.00 83.88 84 ALA A O 1
ATOM 633 N N . SER A 1 85 ? -1.219 6.221 15.721 1.00 79.44 85 SER A N 1
ATOM 634 C CA . SER A 1 85 ? -0.361 5.834 16.856 1.00 79.44 85 SER A CA 1
ATOM 635 C C . SER A 1 85 ? 0.545 4.626 16.604 1.00 79.44 85 SER A C 1
ATOM 637 O O . SER A 1 85 ? 1.535 4.445 17.313 1.00 79.44 85 SER A O 1
ATOM 639 N N . SER A 1 86 ? 0.246 3.803 15.601 1.00 70.50 86 SER A N 1
ATOM 640 C CA . SER A 1 86 ? 1.072 2.672 15.211 1.00 70.50 86 SER A CA 1
ATOM 641 C C . SER A 1 86 ? 2.358 3.234 14.639 1.00 70.50 86 SER A C 1
ATOM 643 O O . SER A 1 86 ? 2.334 4.042 13.702 1.00 70.50 86 SER A O 1
ATOM 645 N N . GLY A 1 87 ? 3.490 2.786 15.174 1.00 70.00 87 GLY A N 1
ATOM 646 C CA . GLY A 1 87 ? 4.763 2.930 14.483 1.00 70.00 87 GLY A CA 1
ATOM 647 C C . GLY A 1 87 ? 4.750 2.172 13.148 1.00 70.00 87 GLY A C 1
ATOM 648 O O . GLY A 1 87 ? 3.712 1.904 12.545 1.00 70.00 87 GLY A O 1
ATOM 649 N N . ASN A 1 88 ? 5.917 1.753 12.685 1.00 68.50 88 ASN A N 1
ATOM 650 C CA . ASN A 1 88 ? 6.063 1.179 11.344 1.00 68.50 88 ASN A CA 1
ATOM 651 C C . ASN A 1 88 ? 5.754 -0.327 11.267 1.00 68.50 88 ASN A C 1
ATOM 653 O O . ASN A 1 88 ? 6.224 -1.005 10.358 1.00 68.50 88 ASN A O 1
ATOM 657 N N . GLU A 1 89 ? 5.019 -0.875 12.240 1.00 69.31 89 GLU A N 1
ATOM 658 C CA . GLU A 1 89 ? 4.942 -2.325 12.450 1.00 69.31 89 GLU A CA 1
ATOM 659 C C . GLU A 1 89 ? 3.773 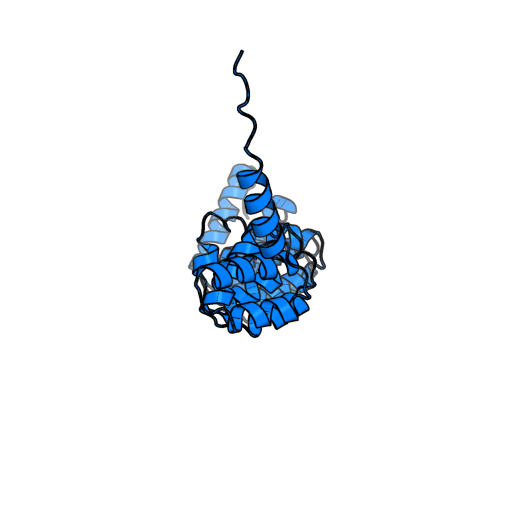-3.028 11.758 1.00 69.31 89 GLU A C 1
ATOM 661 O O . GLU A 1 89 ? 3.924 -4.204 11.443 1.00 69.31 89 GLU A O 1
ATOM 666 N N . MET A 1 90 ? 2.633 -2.369 11.509 1.00 71.31 90 MET A N 1
ATOM 667 C CA . MET A 1 90 ? 1.453 -3.032 10.916 1.00 71.31 90 MET A CA 1
ATOM 668 C C . MET A 1 90 ? 0.579 -2.138 10.014 1.00 71.31 90 MET A C 1
ATOM 670 O O . MET A 1 90 ? -0.644 -2.122 10.162 1.00 71.31 90 MET A O 1
ATOM 674 N N . PRO A 1 91 ? 1.150 -1.385 9.059 1.00 79.38 91 PRO A N 1
ATOM 675 C CA . PRO A 1 91 ? 0.335 -0.532 8.202 1.00 79.38 91 PRO A CA 1
ATOM 676 C C . PRO A 1 91 ? -0.607 -1.328 7.284 1.00 79.38 91 PRO A C 1
ATOM 678 O O . PRO A 1 91 ? -1.725 -0.887 7.068 1.00 79.38 91 PRO A O 1
ATOM 681 N N . THR A 1 92 ? -0.216 -2.502 6.770 1.00 86.00 92 THR A N 1
ATOM 682 C CA . THR A 1 92 ? -1.010 -3.230 5.757 1.00 86.00 92 THR A CA 1
ATOM 683 C C . THR A 1 92 ? -2.326 -3.783 6.302 1.00 86.00 92 THR A C 1
ATOM 685 O O . THR A 1 92 ? -3.367 -3.530 5.714 1.00 86.00 92 THR A O 1
ATOM 688 N N . GLY A 1 93 ? -2.322 -4.449 7.461 1.00 84.19 93 GLY A N 1
ATOM 689 C CA . GLY A 1 93 ? -3.555 -4.974 8.067 1.00 84.19 93 GLY A CA 1
ATOM 690 C C . GLY A 1 93 ? -4.526 -3.878 8.526 1.00 84.19 93 GLY A C 1
ATOM 691 O O . GLY A 1 93 ? -5.739 -4.024 8.399 1.00 84.19 93 GLY A O 1
ATOM 692 N N . LEU A 1 94 ? -4.005 -2.744 9.013 1.00 85.44 94 LEU A N 1
ATOM 693 C CA . LEU A 1 94 ? -4.832 -1.578 9.343 1.00 85.44 94 LEU A CA 1
ATOM 694 C C . LEU A 1 94 ? -5.403 -0.911 8.086 1.00 85.44 94 LEU A C 1
ATOM 696 O O . LEU A 1 94 ? -6.549 -0.465 8.093 1.00 85.44 94 LEU A O 1
ATOM 700 N N . LEU A 1 95 ? -4.628 -0.877 7.000 1.00 86.69 95 LEU A N 1
ATOM 701 C CA . LEU A 1 95 ? -5.124 -0.447 5.701 1.00 86.69 95 LEU A CA 1
ATOM 702 C C . LEU A 1 95 ? -6.218 -1.394 5.207 1.00 86.69 95 LEU A C 1
ATOM 704 O O . LEU A 1 95 ? -7.284 -0.899 4.879 1.00 86.69 95 LEU A O 1
ATOM 708 N N . ASP A 1 96 ? -6.046 -2.717 5.257 1.00 87.00 96 ASP A N 1
ATOM 709 C CA . ASP A 1 96 ? -7.089 -3.680 4.867 1.00 87.00 96 ASP A CA 1
ATOM 710 C C . ASP A 1 96 ? -8.422 -3.427 5.589 1.00 87.00 96 ASP A C 1
ATOM 712 O O . ASP A 1 96 ? -9.489 -3.524 4.984 1.00 87.00 96 ASP A O 1
ATOM 716 N N . LEU A 1 97 ? -8.379 -3.055 6.872 1.00 84.81 97 LEU A N 1
ATOM 717 C CA . LEU A 1 97 ? -9.572 -2.673 7.633 1.00 84.81 97 LEU A CA 1
ATOM 718 C C . LEU A 1 97 ? -10.188 -1.351 7.154 1.00 84.81 97 LEU A C 1
ATOM 720 O O . LEU A 1 97 ? -11.413 -1.247 7.042 1.00 84.81 97 LEU A O 1
ATOM 724 N N . ALA A 1 98 ? -9.370 -0.342 6.845 1.00 84.88 98 ALA A N 1
ATOM 725 C CA . ALA A 1 98 ? -9.849 0.902 6.239 1.00 84.88 98 ALA A CA 1
ATOM 726 C C . ALA A 1 98 ? -10.515 0.645 4.875 1.00 84.88 98 ALA A C 1
ATOM 728 O O . ALA A 1 98 ? -11.577 1.199 4.592 1.00 84.88 98 ALA A O 1
ATOM 729 N N . ILE A 1 99 ? -9.926 -0.242 4.065 1.00 84.81 99 ILE A N 1
ATOM 730 C CA . ILE A 1 99 ? -10.457 -0.688 2.771 1.00 84.81 99 ILE A CA 1
ATOM 731 C C . ILE A 1 99 ? -11.810 -1.381 2.966 1.00 84.81 99 ILE A C 1
ATOM 733 O O . ILE A 1 99 ? -12.793 -0.996 2.334 1.00 84.81 99 ILE A O 1
ATOM 737 N N . ALA A 1 100 ? -11.871 -2.374 3.858 1.00 82.50 100 ALA A N 1
ATOM 738 C CA . ALA A 1 100 ? -13.068 -3.178 4.106 1.00 82.50 100 ALA A CA 1
ATOM 739 C C . ALA A 1 100 ? -14.235 -2.354 4.669 1.00 82.50 100 ALA A C 1
ATOM 741 O O . ALA A 1 100 ? -15.389 -2.623 4.347 1.00 82.50 100 ALA A O 1
ATOM 742 N N . SER A 1 101 ? -13.939 -1.334 5.476 1.00 80.31 101 SER A N 1
ATOM 743 C CA . SER A 1 101 ? -14.948 -0.417 6.022 1.00 80.31 101 SER A CA 1
ATOM 744 C C . SER A 1 101 ? -15.345 0.710 5.060 1.00 80.31 101 SER A C 1
ATOM 746 O O . SER A 1 101 ? -16.242 1.485 5.373 1.00 80.31 101 SER A O 1
ATOM 748 N N . GLY A 1 102 ? -14.696 0.829 3.894 1.00 82.00 102 GLY A N 1
ATOM 749 C CA . GLY A 1 102 ? -14.950 1.908 2.936 1.00 82.00 102 GLY A CA 1
ATOM 750 C C . GLY A 1 102 ? -14.506 3.296 3.416 1.00 82.00 102 GLY A C 1
ATOM 751 O O . GLY A 1 102 ? -14.801 4.295 2.758 1.00 82.00 102 GLY A O 1
ATOM 752 N N . ASN A 1 103 ? -13.769 3.376 4.526 1.00 81.31 103 ASN A N 1
ATOM 753 C CA . ASN A 1 103 ? -13.355 4.618 5.180 1.00 81.31 103 ASN A CA 1
ATOM 754 C C . ASN A 1 103 ? -12.097 5.218 4.534 1.00 81.31 103 ASN A C 1
ATOM 756 O O . ASN A 1 103 ? -11.105 5.498 5.199 1.00 81.31 103 ASN A O 1
ATOM 760 N N . TRP A 1 104 ? -12.126 5.433 3.221 1.00 81.19 104 TRP A N 1
ATOM 761 C CA . TRP A 1 104 ? -10.980 5.904 2.430 1.00 81.19 104 TRP A CA 1
ATOM 762 C C . TRP A 1 104 ? -10.474 7.289 2.815 1.00 81.19 104 TRP A C 1
ATOM 764 O O . TRP A 1 104 ? -9.286 7.579 2.673 1.00 81.19 104 TRP A O 1
ATOM 774 N N . ASP A 1 105 ? -11.363 8.141 3.321 1.00 81.25 105 ASP A N 1
ATOM 775 C CA . ASP A 1 105 ? -11.018 9.506 3.716 1.00 81.25 105 ASP A CA 1
ATOM 776 C C . ASP A 1 105 ? -10.024 9.545 4.882 1.00 81.25 105 ASP A C 1
ATOM 778 O O . ASP A 1 105 ? -9.330 10.544 5.058 1.00 81.25 105 ASP A O 1
ATOM 782 N N . ILE A 1 106 ? -9.855 8.431 5.603 1.00 79.94 106 ILE A N 1
ATOM 783 C CA . ILE A 1 106 ? -8.798 8.266 6.601 1.00 79.94 106 ILE A CA 1
ATOM 784 C C . ILE A 1 106 ? -7.398 8.486 6.013 1.00 79.94 106 ILE A C 1
ATOM 786 O O . ILE A 1 106 ? -6.522 8.991 6.702 1.00 79.94 106 ILE A O 1
ATOM 790 N N . LEU A 1 107 ? -7.185 8.156 4.733 1.00 79.19 107 LEU A N 1
ATOM 791 C CA . LEU A 1 107 ? -5.895 8.324 4.055 1.00 79.19 107 LEU A CA 1
ATOM 792 C C . LEU A 1 107 ? -5.631 9.785 3.674 1.00 79.19 107 LEU A C 1
ATOM 794 O O . LEU A 1 107 ? -4.498 10.147 3.370 1.00 79.19 107 LEU A O 1
ATOM 798 N N . LYS A 1 108 ? -6.672 10.626 3.692 1.00 80.81 108 LYS A N 1
ATOM 799 C CA . LYS A 1 108 ? -6.577 12.076 3.478 1.00 80.81 108 LYS A CA 1
ATOM 800 C C . LYS A 1 108 ? -6.385 12.834 4.789 1.00 80.81 108 LYS A C 1
ATOM 802 O O . LYS A 1 108 ? -6.069 14.022 4.753 1.00 80.81 108 LYS A O 1
ATOM 807 N N . ASP A 1 109 ? -6.608 12.179 5.928 1.00 80.31 109 ASP A N 1
ATOM 808 C CA . ASP A 1 109 ? -6.514 12.798 7.244 1.00 80.31 109 ASP A CA 1
ATOM 809 C C . ASP A 1 109 ? -5.059 13.218 7.527 1.00 80.31 109 ASP A C 1
ATOM 811 O O . ASP A 1 109 ? -4.169 12.364 7.524 1.00 80.31 109 ASP A O 1
ATOM 815 N N . PRO A 1 110 ? -4.784 14.504 7.818 1.00 76.06 110 PRO A N 1
ATOM 816 C CA . PRO A 1 110 ? -3.449 14.974 8.183 1.00 76.06 110 PRO A CA 1
ATOM 817 C C . PRO A 1 110 ? -2.814 14.232 9.370 1.00 76.06 110 PRO A C 1
ATOM 819 O O . PRO A 1 110 ? -1.591 14.181 9.464 1.00 76.06 110 PRO A O 1
ATOM 822 N N . MET A 1 111 ? -3.614 13.651 10.273 1.00 70.19 111 MET A N 1
ATOM 823 C CA . MET A 1 111 ? -3.124 12.850 11.403 1.00 70.19 111 MET A CA 1
ATOM 824 C C . MET A 1 111 ? -2.619 11.464 10.987 1.00 70.19 111 MET A C 1
ATOM 826 O O . MET A 1 111 ? -1.825 10.854 11.704 1.00 70.19 111 MET A O 1
ATOM 830 N N . VAL A 1 112 ? -3.093 10.961 9.848 1.00 74.81 112 VAL A N 1
ATOM 831 C CA . VAL A 1 112 ? -2.707 9.672 9.257 1.00 74.81 112 VAL A CA 1
ATOM 832 C C . VAL A 1 112 ? -1.814 9.874 8.021 1.00 74.81 112 VAL A C 1
ATOM 834 O O . VAL A 1 112 ? -1.244 8.914 7.498 1.00 74.81 112 VAL A O 1
ATOM 837 N N . ALA A 1 113 ? -1.632 11.125 7.584 1.00 68.00 113 ALA A N 1
ATOM 838 C CA . ALA A 1 113 ? -0.724 11.494 6.510 1.00 68.00 113 ALA A CA 1
ATOM 839 C C . ALA A 1 113 ? 0.675 10.914 6.764 1.00 68.00 113 ALA A C 1
ATOM 841 O O . ALA A 1 113 ? 1.203 10.959 7.878 1.00 68.00 113 ALA A O 1
ATOM 842 N N . GLY A 1 114 ? 1.271 10.325 5.727 1.00 79.25 114 GLY A N 1
ATOM 843 C CA . GLY A 1 114 ? 2.505 9.559 5.859 1.00 79.25 114 GLY A CA 1
ATOM 844 C C . GLY A 1 114 ? 2.291 8.055 6.038 1.00 79.25 114 GLY A C 1
ATOM 845 O O . GLY A 1 114 ? 3.272 7.335 6.241 1.00 79.25 114 GLY A O 1
ATOM 846 N N . VAL A 1 115 ? 1.058 7.543 5.939 1.00 83.50 115 VAL A N 1
ATOM 847 C CA . VAL A 1 115 ? 0.782 6.095 5.915 1.00 83.50 115 VAL A CA 1
ATOM 848 C C . VAL A 1 115 ? 1.556 5.384 4.803 1.00 83.50 115 VAL A C 1
ATOM 850 O O . VAL A 1 115 ? 2.085 4.296 5.009 1.00 83.50 115 VAL A O 1
ATOM 853 N N . GLU A 1 116 ? 1.741 6.034 3.658 1.00 85.81 116 GLU A N 1
ATOM 854 C CA . GLU A 1 116 ? 2.598 5.576 2.572 1.00 85.81 116 GLU A CA 1
ATOM 855 C C . GLU A 1 116 ? 4.067 5.455 3.018 1.00 85.81 116 GLU A C 1
ATOM 857 O O . GLU A 1 116 ? 4.761 4.499 2.666 1.00 85.81 116 GLU A O 1
ATOM 862 N N . GLY A 1 117 ? 4.536 6.376 3.863 1.00 85.94 117 GLY A N 1
ATOM 863 C CA . GLY A 1 117 ? 5.847 6.309 4.504 1.00 85.94 117 GLY A CA 1
ATOM 864 C C . GLY A 1 117 ? 5.964 5.113 5.449 1.00 85.94 117 GLY A C 1
ATOM 865 O O . GLY A 1 117 ? 6.971 4.403 5.407 1.00 85.94 117 GLY A O 1
ATOM 866 N N . LYS A 1 118 ? 4.909 4.829 6.226 1.00 87.31 118 LYS A N 1
ATOM 867 C CA . LYS A 1 118 ? 4.838 3.645 7.098 1.00 87.31 118 LYS A CA 1
ATOM 868 C C . LYS A 1 118 ? 4.865 2.354 6.284 1.00 87.31 118 LYS A C 1
ATOM 870 O O . LYS A 1 118 ? 5.610 1.443 6.631 1.00 87.31 118 LYS A O 1
ATOM 875 N N . VAL A 1 119 ? 4.131 2.289 5.171 1.00 89.12 119 VAL A N 1
ATOM 876 C CA . VAL A 1 119 ? 4.168 1.155 4.228 1.00 89.12 119 VAL A CA 1
ATOM 877 C C . VAL A 1 119 ? 5.569 0.976 3.653 1.00 89.12 119 VAL A C 1
ATOM 879 O O . VAL A 1 119 ? 6.082 -0.139 3.643 1.00 89.12 119 VAL A O 1
ATOM 882 N N . ALA A 1 120 ? 6.227 2.060 3.236 1.00 87.56 120 ALA A N 1
ATOM 883 C CA . ALA A 1 120 ? 7.593 1.995 2.726 1.00 87.56 120 ALA A CA 1
ATOM 884 C C . ALA A 1 120 ? 8.577 1.464 3.779 1.00 87.56 120 ALA A C 1
ATOM 886 O O . ALA A 1 120 ? 9.460 0.667 3.464 1.00 87.56 120 ALA A O 1
ATOM 887 N N . GLU A 1 121 ? 8.450 1.895 5.034 1.00 86.81 121 GLU A N 1
ATOM 888 C CA . GLU A 1 121 ? 9.305 1.403 6.110 1.00 86.81 121 GLU A CA 1
ATOM 889 C C . GLU A 1 121 ? 9.006 -0.049 6.485 1.00 86.81 121 GLU A C 1
ATOM 891 O O . GLU A 1 121 ? 9.937 -0.838 6.658 1.00 86.81 121 GLU A O 1
ATOM 896 N N . TYR A 1 122 ? 7.730 -0.424 6.535 1.00 85.69 122 TYR A N 1
ATOM 897 C CA . TYR A 1 122 ? 7.311 -1.802 6.745 1.00 85.69 122 TYR A CA 1
ATOM 898 C C . TYR A 1 122 ? 7.864 -2.720 5.649 1.00 85.69 122 TYR A C 1
ATOM 900 O O . TYR A 1 122 ? 8.488 -3.737 5.954 1.00 85.69 122 TYR A O 1
ATOM 908 N N . ALA A 1 123 ? 7.761 -2.305 4.383 1.00 86.44 123 ALA A N 1
ATOM 909 C CA . ALA A 1 123 ? 8.308 -3.030 3.241 1.00 86.44 123 ALA A CA 1
ATOM 910 C C . ALA A 1 123 ? 9.822 -3.254 3.358 1.00 86.44 123 ALA A C 1
ATOM 912 O O . ALA A 1 123 ? 10.309 -4.323 3.002 1.00 86.44 123 ALA A O 1
ATOM 913 N N . ARG A 1 124 ? 10.585 -2.296 3.907 1.00 86.12 124 ARG A N 1
ATOM 914 C CA . ARG A 1 124 ? 12.037 -2.466 4.121 1.00 86.12 124 ARG A CA 1
ATOM 915 C C . ARG A 1 124 ? 12.367 -3.572 5.123 1.00 86.12 124 ARG A C 1
ATOM 917 O O . ARG A 1 124 ? 13.383 -4.240 4.955 1.00 86.12 124 ARG A O 1
ATOM 924 N N . ARG A 1 125 ? 11.536 -3.755 6.152 1.00 86.94 125 ARG A N 1
ATOM 925 C CA . ARG A 1 125 ? 11.775 -4.703 7.257 1.00 86.94 125 ARG A CA 1
ATOM 926 C C . ARG A 1 125 ? 11.182 -6.093 7.015 1.00 86.94 125 ARG A C 1
ATOM 928 O O . ARG A 1 125 ? 11.460 -7.010 7.783 1.00 86.94 125 ARG A O 1
ATOM 935 N N . ARG A 1 126 ? 10.342 -6.244 5.991 1.00 87.88 126 ARG A N 1
ATOM 936 C CA . ARG A 1 126 ? 9.632 -7.485 5.656 1.00 87.88 126 ARG A CA 1
ATOM 937 C C . ARG A 1 126 ? 10.053 -8.018 4.288 1.00 87.88 126 ARG A C 1
ATOM 939 O O . ARG A 1 126 ? 10.872 -7.407 3.595 1.00 87.88 126 ARG A O 1
ATOM 946 N N . ASP A 1 127 ? 9.493 -9.173 3.938 1.00 92.38 127 ASP A N 1
ATOM 947 C CA . ASP A 1 127 ? 9.653 -9.779 2.622 1.00 92.38 127 ASP A CA 1
ATOM 948 C C . ASP A 1 127 ? 9.074 -8.842 1.540 1.00 92.38 127 ASP A C 1
ATOM 950 O O . ASP A 1 127 ? 7.866 -8.587 1.543 1.00 92.38 127 ASP A O 1
ATOM 954 N N . PRO A 1 128 ? 9.908 -8.286 0.639 1.00 93.69 128 PRO A N 1
ATOM 955 C CA . PRO A 1 128 ? 9.445 -7.357 -0.381 1.00 93.69 128 PRO A CA 1
ATOM 956 C C . PRO A 1 128 ? 8.360 -7.933 -1.289 1.00 93.69 128 PRO A C 1
ATOM 958 O O . PRO A 1 128 ? 7.454 -7.182 -1.650 1.00 93.69 128 PRO A O 1
ATOM 961 N N . ILE A 1 129 ? 8.450 -9.214 -1.677 1.00 95.50 129 ILE A N 1
ATOM 962 C CA . ILE A 1 129 ? 7.471 -9.779 -2.614 1.00 95.50 129 ILE A CA 1
ATOM 963 C C . ILE A 1 129 ? 6.110 -9.911 -1.937 1.00 95.50 129 ILE A C 1
ATOM 965 O O . ILE A 1 129 ? 5.112 -9.506 -2.518 1.00 95.50 129 ILE A O 1
ATOM 969 N N . ALA A 1 130 ? 6.061 -10.333 -0.671 1.00 94.69 130 ALA A N 1
ATOM 970 C CA . ALA A 1 130 ? 4.809 -10.409 0.081 1.00 94.69 130 ALA A CA 1
ATOM 971 C C . ALA A 1 130 ? 4.081 -9.051 0.152 1.00 94.69 130 ALA A C 1
ATOM 973 O O . ALA A 1 130 ? 2.857 -8.991 0.054 1.00 94.69 130 ALA A O 1
ATOM 974 N N . ILE A 1 131 ? 4.824 -7.946 0.283 1.00 94.94 131 ILE A N 1
ATOM 975 C CA . ILE A 1 131 ? 4.237 -6.598 0.300 1.00 94.94 131 ILE A CA 1
ATOM 976 C C . ILE A 1 131 ? 3.823 -6.134 -1.101 1.00 94.94 131 ILE A C 1
ATOM 978 O O . ILE A 1 131 ? 2.788 -5.484 -1.239 1.00 94.94 131 ILE A O 1
ATOM 982 N N . ALA A 1 132 ? 4.591 -6.472 -2.138 1.00 96.56 132 ALA A N 1
ATOM 983 C CA . ALA A 1 132 ? 4.213 -6.187 -3.520 1.00 96.56 132 ALA A CA 1
ATOM 984 C C . ALA A 1 132 ? 2.920 -6.929 -3.915 1.00 96.56 132 ALA A C 1
ATOM 986 O O . ALA A 1 132 ? 2.012 -6.307 -4.464 1.00 96.56 132 ALA A O 1
ATOM 987 N N . GLU A 1 133 ? 2.802 -8.209 -3.545 1.00 96.62 133 GLU A N 1
ATOM 988 C CA . GLU A 1 133 ? 1.596 -9.032 -3.711 1.00 96.62 133 GLU A CA 1
ATOM 989 C C . GLU A 1 133 ? 0.403 -8.461 -2.943 1.00 96.62 133 GLU A C 1
ATOM 991 O O . GLU A 1 133 ? -0.680 -8.301 -3.503 1.00 96.62 133 GLU A O 1
ATOM 996 N N . TRP A 1 134 ? 0.596 -8.055 -1.682 1.00 95.06 134 TRP A N 1
ATOM 997 C CA . TRP A 1 134 ? -0.441 -7.331 -0.945 1.00 95.06 134 TRP A CA 1
ATOM 998 C C . TRP A 1 134 ? -0.886 -6.068 -1.694 1.00 95.06 134 TRP A C 1
ATOM 1000 O O . TRP A 1 134 ? -2.082 -5.800 -1.782 1.00 95.06 134 TRP A O 1
ATOM 1010 N N . GLY A 1 135 ? 0.036 -5.328 -2.314 1.00 96.31 135 GLY A N 1
ATOM 1011 C CA . GLY A 1 135 ? -0.301 -4.164 -3.133 1.00 96.31 135 GLY A CA 1
ATOM 1012 C C . GLY A 1 135 ? -1.283 -4.474 -4.273 1.00 96.31 135 GLY A C 1
ATOM 1013 O O . GLY A 1 135 ? -2.091 -3.612 -4.623 1.00 96.31 135 GLY A O 1
ATOM 1014 N N . LEU A 1 136 ? -1.290 -5.701 -4.810 1.00 96.69 136 LEU A N 1
ATOM 1015 C CA . LEU A 1 136 ? -2.237 -6.123 -5.850 1.00 96.69 136 LEU A CA 1
ATOM 1016 C C . LEU A 1 136 ? -3.692 -6.190 -5.364 1.00 96.69 136 LEU A C 1
ATOM 1018 O O . LEU A 1 136 ? -4.616 -6.076 -6.167 1.00 96.69 136 LEU A O 1
ATOM 1022 N N . SER A 1 137 ? -3.908 -6.299 -4.052 1.00 94.50 137 SER A N 1
ATOM 1023 C CA . SER A 1 137 ? -5.244 -6.286 -3.441 1.00 94.50 137 SER A CA 1
ATOM 1024 C C . SER A 1 137 ? -5.868 -4.889 -3.343 1.00 94.50 137 SER A C 1
ATOM 1026 O O . SER A 1 137 ? -7.081 -4.763 -3.162 1.00 94.50 137 SER A O 1
ATOM 1028 N N . LEU A 1 138 ? -5.067 -3.826 -3.484 1.00 94.12 138 LEU A N 1
ATOM 1029 C CA . LEU A 1 138 ? -5.553 -2.453 -3.369 1.00 94.12 138 LEU A CA 1
ATOM 1030 C C . LEU A 1 138 ? -6.512 -2.137 -4.526 1.00 94.12 138 LEU A C 1
ATOM 1032 O O . LEU A 1 138 ? -6.183 -2.451 -5.671 1.00 94.12 138 LEU A O 1
ATOM 1036 N N . PRO A 1 139 ? -7.674 -1.507 -4.290 1.00 93.25 139 PRO A N 1
ATOM 1037 C CA . PRO A 1 139 ? -8.584 -1.125 -5.367 1.00 93.25 139 PRO A CA 1
ATOM 1038 C C . PRO A 1 139 ? -8.040 0.053 -6.177 1.00 93.25 139 PRO A C 1
ATOM 1040 O O . PRO A 1 139 ? -7.220 0.825 -5.678 1.00 93.25 139 PRO A O 1
ATOM 1043 N N . ASP A 1 140 ? -8.536 0.214 -7.407 1.00 93.06 140 ASP A N 1
ATOM 1044 C CA . ASP A 1 140 ? -8.207 1.362 -8.258 1.00 93.06 140 ASP A CA 1
ATOM 1045 C C . ASP A 1 140 ? -8.836 2.642 -7.698 1.00 93.06 140 ASP A C 1
ATOM 1047 O O . ASP A 1 140 ? -10.031 2.904 -7.861 1.00 93.06 140 ASP A O 1
ATOM 1051 N N . ARG A 1 141 ? -8.038 3.407 -6.953 1.00 91.38 141 ARG A N 1
ATOM 1052 C CA . ARG A 1 141 ? -8.453 4.652 -6.314 1.00 91.38 141 ARG A CA 1
ATOM 1053 C C . ARG A 1 141 ? -7.282 5.622 -6.226 1.00 91.38 141 ARG A C 1
ATOM 1055 O O . ARG A 1 141 ? -6.163 5.187 -5.967 1.00 91.38 141 ARG A O 1
ATOM 1062 N N . PRO A 1 142 ? -7.503 6.942 -6.328 1.00 89.44 142 PRO A N 1
ATOM 1063 C CA . PRO A 1 142 ? -6.426 7.916 -6.158 1.00 89.44 142 PRO A CA 1
ATOM 1064 C C . PRO A 1 142 ? -5.667 7.758 -4.833 1.00 89.44 142 PRO A C 1
ATOM 1066 O O . PRO A 1 142 ? -4.444 7.879 -4.809 1.00 89.44 142 PRO A O 1
ATOM 1069 N N . GLU A 1 143 ? -6.372 7.438 -3.742 1.00 86.88 143 GLU A N 1
ATOM 1070 C CA . GLU A 1 143 ? -5.773 7.306 -2.411 1.00 86.88 143 GLU A CA 1
ATOM 1071 C C . GLU A 1 143 ? -4.846 6.081 -2.279 1.00 86.88 143 GLU A C 1
ATOM 1073 O O . GLU A 1 143 ? -3.934 6.081 -1.454 1.00 86.88 143 GLU A O 1
ATOM 1078 N N . THR A 1 144 ? -5.038 5.042 -3.099 1.00 89.75 144 THR A N 1
ATOM 1079 C CA . THR A 1 144 ? -4.251 3.800 -3.036 1.00 89.75 144 THR A CA 1
ATOM 1080 C C . THR A 1 144 ? -3.048 3.808 -3.968 1.00 89.75 144 THR A C 1
ATOM 1082 O O . THR A 1 144 ? -2.136 3.008 -3.774 1.00 89.75 144 THR A O 1
ATOM 1085 N N . GLN A 1 145 ? -2.984 4.711 -4.951 1.00 92.12 145 GLN A N 1
ATOM 1086 C CA . GLN A 1 145 ? -1.900 4.711 -5.940 1.00 92.12 145 GLN A CA 1
ATOM 1087 C C . GLN A 1 145 ? -0.522 4.953 -5.318 1.00 92.12 145 GLN A C 1
ATOM 1089 O O . GLN A 1 145 ? 0.458 4.319 -5.716 1.00 92.12 145 GLN A O 1
ATOM 1094 N N . GLU A 1 146 ? -0.425 5.858 -4.341 1.00 91.75 146 GLU A N 1
ATOM 1095 C CA . GLU A 1 146 ? 0.836 6.106 -3.634 1.00 91.75 146 GLU A CA 1
ATOM 1096 C C . GLU A 1 146 ? 1.167 4.965 -2.665 1.00 91.75 146 GLU A C 1
ATOM 1098 O O . GLU A 1 146 ? 2.317 4.537 -2.595 1.00 91.75 146 GLU A O 1
ATOM 1103 N N . VAL A 1 147 ? 0.165 4.400 -1.987 1.00 92.56 147 VAL A N 1
ATOM 1104 C CA . VAL A 1 147 ? 0.331 3.213 -1.134 1.00 92.56 147 VAL A CA 1
ATOM 1105 C C . VAL A 1 147 ? 0.873 2.035 -1.948 1.00 92.56 147 VAL A C 1
ATOM 1107 O O . VAL A 1 147 ? 1.884 1.440 -1.570 1.00 92.56 147 VAL A O 1
ATOM 1110 N N . TYR A 1 148 ? 0.265 1.756 -3.103 1.00 96.25 148 TYR A N 1
ATOM 1111 C CA . TYR A 1 148 ? 0.706 0.734 -4.048 1.00 96.25 148 TYR A CA 1
ATOM 1112 C C . TYR A 1 148 ? 2.145 0.981 -4.493 1.00 96.25 148 TYR A C 1
ATOM 1114 O O . TYR A 1 148 ? 2.991 0.093 -4.406 1.00 96.25 148 TYR A O 1
ATOM 1122 N N . ARG A 1 149 ? 2.460 2.222 -4.884 1.00 95.69 149 ARG A N 1
ATOM 1123 C CA . ARG A 1 149 ? 3.818 2.613 -5.265 1.00 95.69 149 ARG A CA 1
ATOM 1124 C C . ARG A 1 149 ? 4.834 2.260 -4.178 1.00 95.69 149 ARG A C 1
ATOM 1126 O O . ARG A 1 149 ? 5.874 1.667 -4.470 1.00 95.69 149 ARG A O 1
ATOM 1133 N N . ARG A 1 150 ? 4.547 2.609 -2.920 1.00 94.44 150 ARG A N 1
ATOM 1134 C CA . ARG A 1 150 ? 5.436 2.320 -1.784 1.00 94.44 150 ARG A CA 1
ATOM 1135 C C . ARG A 1 150 ? 5.559 0.830 -1.503 1.00 94.44 150 ARG A C 1
ATOM 1137 O O . ARG A 1 150 ? 6.660 0.392 -1.176 1.00 94.44 150 ARG A O 1
ATOM 1144 N N . ALA A 1 151 ? 4.479 0.074 -1.683 1.00 95.62 151 ALA A N 1
ATOM 1145 C CA . ALA A 1 151 ? 4.464 -1.372 -1.510 1.00 95.62 151 ALA A CA 1
ATOM 1146 C C . ALA A 1 151 ? 5.426 -2.074 -2.484 1.00 95.62 151 ALA A C 1
ATOM 1148 O O . ALA A 1 151 ? 6.261 -2.873 -2.065 1.00 95.62 151 ALA A O 1
ATOM 1149 N N . ILE A 1 152 ? 5.380 -1.710 -3.769 1.00 97.25 152 ILE A N 1
ATOM 1150 C CA . ILE A 1 152 ? 6.152 -2.398 -4.816 1.00 97.25 152 ILE A CA 1
ATOM 1151 C C . ILE A 1 152 ? 7.600 -1.909 -4.935 1.00 97.25 152 ILE A C 1
ATOM 1153 O O . ILE A 1 152 ? 8.474 -2.659 -5.373 1.00 97.25 152 ILE A O 1
ATOM 1157 N N . THR A 1 153 ? 7.887 -0.662 -4.532 1.00 95.56 153 THR A N 1
ATOM 1158 C CA . THR A 1 153 ? 9.216 -0.045 -4.717 1.00 95.56 153 THR A CA 1
ATOM 1159 C C . THR A 1 153 ? 10.321 -0.881 -4.068 1.00 95.56 153 THR A C 1
ATOM 1161 O O . THR A 1 153 ? 11.391 -1.051 -4.647 1.00 95.56 153 THR A O 1
ATOM 1164 N N . GLY A 1 154 ? 10.063 -1.432 -2.877 1.00 93.56 154 GLY A N 1
ATOM 1165 C CA . GLY A 1 154 ? 11.041 -2.246 -2.155 1.00 93.56 154 GLY A CA 1
ATOM 1166 C C . GLY A 1 154 ? 11.364 -3.581 -2.832 1.00 93.56 154 GLY A C 1
ATOM 1167 O O . GLY A 1 154 ? 12.461 -4.100 -2.624 1.00 93.56 154 GLY A O 1
ATOM 1168 N N . TYR A 1 155 ? 10.437 -4.134 -3.619 1.00 96.75 155 TYR A N 1
ATOM 1169 C CA . TYR A 1 155 ? 10.665 -5.344 -4.409 1.00 96.75 155 TYR A CA 1
ATOM 1170 C C . TYR A 1 155 ? 11.417 -5.030 -5.698 1.00 96.75 155 TYR A C 1
ATOM 1172 O O . TYR A 1 155 ? 12.462 -5.626 -5.944 1.00 96.75 155 TYR A O 1
ATOM 1180 N N . ILE A 1 156 ? 10.970 -4.013 -6.441 1.00 97.38 156 ILE A N 1
ATOM 1181 C CA . ILE A 1 156 ? 11.635 -3.537 -7.664 1.00 97.38 156 ILE A CA 1
ATOM 1182 C C . ILE A 1 156 ? 13.105 -3.189 -7.401 1.00 97.38 156 ILE A C 1
ATOM 1184 O O . ILE A 1 156 ? 13.979 -3.557 -8.183 1.00 97.38 156 ILE A O 1
ATOM 1188 N N . ASP A 1 157 ? 13.395 -2.496 -6.298 1.00 94.50 157 ASP A N 1
ATOM 1189 C CA . ASP A 1 157 ? 14.758 -2.061 -5.995 1.00 94.50 157 ASP A CA 1
ATOM 1190 C C . ASP A 1 157 ? 15.691 -3.219 -5.607 1.00 94.50 157 ASP A C 1
ATOM 1192 O O . ASP A 1 157 ? 16.858 -3.242 -6.014 1.00 94.50 157 ASP A O 1
ATOM 1196 N N . ARG A 1 158 ? 15.191 -4.182 -4.822 1.00 94.50 158 ARG A N 1
ATOM 1197 C CA . ARG A 1 158 ? 15.994 -5.299 -4.296 1.00 94.50 158 ARG A CA 1
ATOM 1198 C C . ARG A 1 158 ? 16.115 -6.471 -5.268 1.00 94.50 158 ARG A C 1
ATOM 1200 O O . ARG A 1 158 ? 17.157 -7.117 -5.285 1.00 94.50 158 ARG A O 1
ATOM 1207 N N . HIS A 1 159 ? 15.090 -6.703 -6.085 1.00 96.00 159 HIS A N 1
ATOM 1208 C CA . HIS A 1 159 ? 14.968 -7.851 -6.987 1.00 96.00 159 HIS A CA 1
ATOM 1209 C C . HIS A 1 159 ? 14.589 -7.399 -8.406 1.00 96.00 159 HIS A C 1
ATOM 1211 O O . HIS A 1 159 ? 13.532 -7.759 -8.918 1.00 96.00 159 HIS A O 1
ATOM 1217 N N . PRO A 1 160 ? 15.402 -6.557 -9.069 1.00 95.50 160 PRO A N 1
ATOM 1218 C CA . PRO A 1 160 ? 15.017 -5.926 -10.331 1.00 95.50 160 PRO A CA 1
ATOM 1219 C C . PRO A 1 160 ? 14.890 -6.901 -11.508 1.00 95.50 160 PRO A C 1
ATOM 1221 O O . PRO A 1 160 ? 14.333 -6.512 -12.532 1.00 95.50 160 PRO A O 1
ATOM 1224 N N . VAL A 1 161 ? 15.434 -8.118 -11.426 1.00 94.81 161 VAL A N 1
ATOM 1225 C CA . VAL A 1 161 ? 15.278 -9.128 -12.485 1.00 94.81 161 VAL A CA 1
ATOM 1226 C C . VAL A 1 161 ? 13.943 -9.837 -12.295 1.00 94.81 161 VAL A C 1
ATOM 1228 O O . VAL A 1 161 ? 13.097 -9.788 -13.181 1.00 94.81 161 VAL A O 1
ATOM 1231 N N . GLU A 1 162 ? 13.715 -10.380 -11.105 1.00 97.81 162 GLU A N 1
ATOM 1232 C CA . GLU A 1 162 ? 12.496 -11.088 -10.717 1.00 97.81 162 GLU A CA 1
ATOM 1233 C C . GLU A 1 162 ? 11.268 -10.168 -10.764 1.00 97.81 162 GLU A C 1
ATOM 1235 O O . GLU A 1 162 ? 10.190 -10.576 -11.190 1.00 97.81 162 GLU A O 1
ATOM 1240 N N . ALA A 1 163 ? 11.442 -8.886 -10.429 1.00 98.12 163 ALA A N 1
ATOM 1241 C CA . ALA A 1 163 ? 10.393 -7.885 -10.546 1.00 98.12 163 ALA A CA 1
ATOM 1242 C C . ALA A 1 163 ? 9.904 -7.702 -11.987 1.00 98.12 163 ALA A C 1
ATOM 1244 O O . ALA A 1 163 ? 8.744 -7.349 -12.170 1.00 98.12 163 ALA A O 1
ATOM 1245 N N . ARG A 1 164 ? 10.729 -7.948 -13.018 1.00 97.88 164 ARG A N 1
ATOM 1246 C CA . ARG A 1 164 ? 10.240 -7.910 -14.407 1.00 97.88 164 ARG A CA 1
ATOM 1247 C C . ARG A 1 164 ? 9.218 -9.008 -14.638 1.00 97.88 164 ARG A C 1
ATOM 1249 O O . ARG A 1 164 ? 8.132 -8.719 -15.125 1.00 97.88 164 ARG A O 1
ATOM 1256 N N . ASP A 1 165 ? 9.562 -10.235 -14.265 1.00 98.06 165 ASP A N 1
ATOM 1257 C CA . ASP A 1 165 ? 8.696 -11.396 -14.458 1.00 98.06 165 ASP A CA 1
ATOM 1258 C C . ASP A 1 165 ? 7.405 -11.250 -13.649 1.00 98.06 165 ASP A C 1
ATOM 1260 O O . ASP A 1 165 ? 6.316 -11.493 -14.164 1.00 98.06 165 ASP A O 1
ATOM 1264 N N . TRP A 1 166 ? 7.517 -10.745 -12.418 1.00 98.50 166 TRP A N 1
ATOM 1265 C CA . TRP A 1 166 ? 6.372 -10.410 -11.578 1.00 98.50 166 TRP A CA 1
ATOM 1266 C C . TRP A 1 166 ? 5.473 -9.332 -12.200 1.00 98.50 166 TRP A C 1
ATOM 1268 O O . TRP A 1 166 ? 4.274 -9.539 -12.321 1.00 98.50 166 TRP A O 1
ATOM 1278 N N . ILE A 1 167 ? 6.023 -8.206 -12.674 1.00 98.62 167 ILE A N 1
ATOM 1279 C CA . ILE A 1 167 ? 5.220 -7.160 -13.336 1.00 98.62 167 ILE A CA 1
ATOM 1280 C C . ILE A 1 167 ? 4.490 -7.725 -14.560 1.00 98.62 167 ILE A C 1
ATOM 1282 O O . ILE A 1 167 ? 3.341 -7.372 -14.820 1.00 98.62 167 ILE A O 1
ATOM 1286 N N . MET A 1 168 ? 5.148 -8.607 -15.313 1.00 98.31 168 MET A N 1
ATOM 1287 C CA . MET A 1 168 ? 4.579 -9.214 -16.515 1.00 98.31 168 MET A CA 1
ATOM 1288 C C . MET A 1 168 ? 3.515 -10.278 -16.222 1.00 98.31 168 MET A C 1
ATOM 1290 O O . MET A 1 168 ? 2.734 -10.585 -17.123 1.00 98.31 168 MET A O 1
ATOM 1294 N N . SER A 1 169 ? 3.463 -10.817 -15.000 1.00 98.25 169 SER A N 1
ATOM 1295 C CA . SER A 1 169 ? 2.409 -11.744 -14.573 1.00 98.25 169 SER A CA 1
ATOM 1296 C C . SER A 1 169 ? 1.081 -11.029 -14.293 1.00 98.25 169 SER A C 1
ATOM 1298 O O . SER A 1 169 ? 0.017 -11.638 -14.415 1.00 98.25 169 SER A O 1
ATOM 1300 N N . ILE A 1 170 ? 1.128 -9.729 -13.980 1.00 98.38 170 ILE A N 1
ATOM 1301 C CA . ILE A 1 170 ? -0.062 -8.889 -13.825 1.00 98.38 170 ILE A CA 1
ATOM 1302 C C . ILE A 1 170 ? -0.726 -8.730 -15.208 1.00 98.3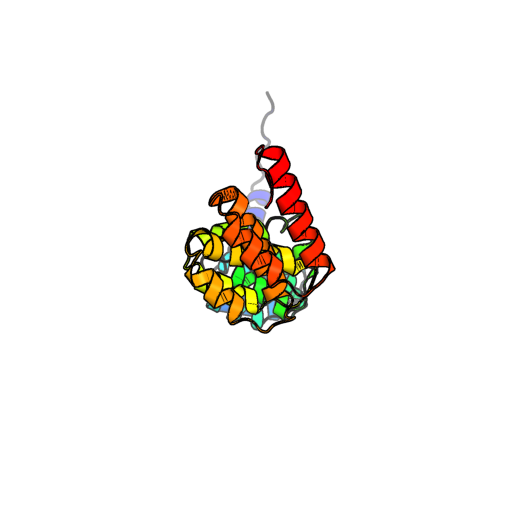8 170 ILE A C 1
ATOM 1304 O O . ILE A 1 170 ? -0.011 -8.517 -16.195 1.00 98.38 170 ILE A O 1
ATOM 1308 N N . PRO A 1 171 ? -2.065 -8.817 -15.332 1.00 98.00 171 PRO A N 1
ATOM 1309 C CA . PRO 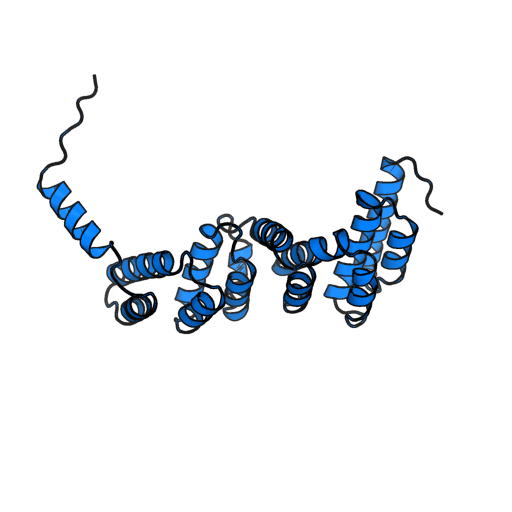A 1 171 ? -2.750 -8.644 -16.612 1.00 98.00 171 PRO A CA 1
ATOM 1310 C C . PRO A 1 171 ? -2.408 -7.323 -17.312 1.00 98.00 171 PRO A C 1
ATOM 1312 O O . PRO A 1 171 ? -2.257 -6.276 -16.682 1.00 98.00 171 PRO A O 1
ATOM 1315 N N . GLU A 1 172 ? -2.285 -7.372 -18.638 1.00 97.00 172 GLU A N 1
ATOM 1316 C CA . GLU A 1 172 ? -2.109 -6.168 -19.452 1.00 97.00 172 GLU A CA 1
ATOM 1317 C C . GLU A 1 172 ? -3.341 -5.258 -19.356 1.00 97.00 172 GLU A C 1
ATOM 1319 O O . GLU A 1 172 ? -4.472 -5.744 -19.339 1.00 97.00 172 GLU A O 1
ATOM 1324 N N . GLY A 1 173 ? -3.120 -3.945 -19.257 1.00 94.25 173 GLY A N 1
ATOM 1325 C CA . GLY A 1 173 ? -4.181 -2.960 -19.042 1.00 94.25 173 GLY A CA 1
ATOM 1326 C C . GLY A 1 173 ? -4.647 -2.816 -17.587 1.00 94.25 173 GLY A C 1
ATOM 1327 O O . GLY A 1 173 ? -5.414 -1.900 -17.298 1.00 94.25 173 GLY A O 1
ATOM 1328 N N . ASP A 1 174 ? -4.184 -3.656 -16.650 1.00 97.56 174 ASP A N 1
ATOM 1329 C CA . ASP A 1 174 ? -4.415 -3.421 -15.219 1.00 97.56 174 ASP A CA 1
ATOM 1330 C C . ASP A 1 174 ? -3.591 -2.211 -14.750 1.00 97.56 174 ASP A C 1
ATOM 1332 O O . ASP A 1 174 ? -2.371 -2.163 -14.939 1.00 97.56 174 ASP A O 1
ATOM 1336 N N . TRP A 1 175 ? -4.235 -1.245 -14.084 1.00 97.31 175 TRP A N 1
ATOM 1337 C CA . TRP A 1 175 ? -3.586 -0.026 -13.585 1.00 97.31 175 TRP A CA 1
ATOM 1338 C C . TRP A 1 175 ? -2.350 -0.317 -12.718 1.00 97.31 175 TRP A C 1
ATOM 1340 O O . TRP A 1 175 ? -1.397 0.467 -12.702 1.00 97.31 175 TRP A O 1
ATOM 1350 N N . ARG A 1 176 ? -2.330 -1.461 -12.022 1.00 98.06 176 ARG A N 1
ATOM 1351 C CA . ARG A 1 176 ? -1.220 -1.904 -11.172 1.00 98.06 176 ARG A CA 1
ATOM 1352 C C . ARG A 1 176 ? -0.004 -2.302 -11.988 1.00 98.06 176 ARG A C 1
ATOM 1354 O O . ARG A 1 176 ? 1.114 -1.970 -11.586 1.00 98.06 176 ARG A O 1
ATOM 1361 N N . ARG A 1 177 ? -0.202 -2.950 -13.140 1.00 98.50 177 ARG A N 1
ATOM 1362 C CA . ARG A 1 177 ? 0.879 -3.258 -14.084 1.00 98.50 177 ARG A CA 1
ATOM 1363 C C . ARG A 1 177 ? 1.447 -1.978 -14.670 1.00 98.50 177 ARG A C 1
ATOM 1365 O O . ARG A 1 177 ? 2.656 -1.777 -14.624 1.00 98.50 177 ARG A O 1
ATOM 1372 N N . GLU A 1 178 ? 0.582 -1.094 -15.162 1.00 98.00 178 GLU A N 1
ATOM 1373 C CA . GLU A 1 178 ? 0.989 0.177 -15.772 1.00 98.00 178 GLU A CA 1
ATOM 1374 C C . GLU A 1 178 ? 1.800 1.030 -14.783 1.00 98.00 178 GLU A C 1
ATOM 1376 O O . GLU A 1 178 ? 2.886 1.531 -15.094 1.00 98.00 178 GLU A O 1
ATOM 1381 N N . ARG A 1 179 ? 1.318 1.126 -13.538 1.00 97.50 179 ARG A N 1
ATOM 1382 C CA . ARG A 1 179 ? 2.010 1.829 -12.457 1.00 97.50 179 ARG A CA 1
ATOM 1383 C C . ARG A 1 179 ? 3.326 1.141 -12.091 1.00 97.50 179 ARG A C 1
ATOM 1385 O O . ARG A 1 179 ? 4.326 1.834 -11.932 1.00 97.50 179 ARG A O 1
ATOM 1392 N N . ALA A 1 180 ? 3.366 -0.189 -12.000 1.00 98.44 180 ALA A N 1
ATOM 1393 C CA . ALA A 1 180 ? 4.593 -0.913 -11.673 1.00 98.44 180 ALA A CA 1
ATOM 1394 C C . ALA A 1 180 ? 5.666 -0.805 -12.763 1.00 98.44 180 ALA A C 1
ATOM 1396 O O . ALA A 1 180 ? 6.833 -0.606 -12.436 1.00 98.44 180 ALA A O 1
ATOM 1397 N N . LEU A 1 181 ? 5.286 -0.849 -14.044 1.00 98.69 181 LEU A N 1
ATOM 1398 C CA . LEU A 1 181 ? 6.187 -0.581 -15.170 1.00 98.69 181 LEU A CA 1
ATOM 1399 C C . LEU A 1 181 ? 6.768 0.833 -15.088 1.00 98.69 181 LEU A C 1
ATOM 1401 O O . LEU A 1 181 ? 7.977 1.029 -15.222 1.00 98.69 181 LEU A O 1
ATOM 1405 N N . MET A 1 182 ? 5.927 1.829 -14.817 1.00 97.94 182 MET A N 1
ATOM 1406 C CA . MET A 1 182 ? 6.392 3.201 -14.665 1.00 97.94 182 MET A CA 1
ATOM 1407 C C . MET A 1 182 ? 7.365 3.356 -13.481 1.00 97.94 182 MET A C 1
ATOM 1409 O O . MET A 1 182 ? 8.395 4.018 -13.619 1.00 97.94 182 MET A O 1
ATOM 1413 N N . GLU A 1 183 ? 7.103 2.711 -12.342 1.00 97.69 183 GLU A N 1
ATOM 1414 C CA . GLU A 1 183 ? 8.037 2.725 -11.208 1.00 97.69 183 GLU A CA 1
ATOM 1415 C C . GLU A 1 183 ? 9.328 1.961 -11.468 1.00 97.69 183 GLU A C 1
ATOM 1417 O O . GLU A 1 183 ? 10.407 2.419 -11.084 1.00 97.69 183 GLU A O 1
ATOM 1422 N N . TYR A 1 184 ? 9.244 0.832 -12.170 1.00 98.50 184 TYR A N 1
ATOM 1423 C CA . TYR A 1 184 ? 10.413 0.091 -12.619 1.00 98.50 184 TYR A CA 1
ATOM 1424 C C . TYR A 1 184 ? 11.311 0.972 -13.487 1.00 98.50 184 TYR A C 1
ATOM 1426 O O . TYR A 1 184 ? 12.521 1.028 -13.267 1.00 98.50 184 TYR A O 1
ATOM 1434 N N . SER A 1 185 ? 10.716 1.707 -14.432 1.00 98.06 185 SER A N 1
ATOM 1435 C CA . SER A 1 185 ? 11.442 2.635 -15.298 1.00 98.06 185 SER A CA 1
ATOM 1436 C C . SER A 1 185 ? 12.214 3.681 -14.495 1.00 98.06 185 SER A C 1
ATOM 1438 O O . SER A 1 185 ? 13.422 3.851 -14.683 1.00 98.06 185 SER A O 1
ATOM 1440 N N . GLN A 1 186 ? 11.553 4.327 -13.532 1.00 96.19 186 GLN A N 1
ATOM 1441 C CA . GLN A 1 186 ? 12.210 5.304 -12.666 1.00 96.19 186 GLN A CA 1
ATOM 1442 C C . GLN A 1 186 ? 13.328 4.679 -11.830 1.00 96.19 186 GLN A C 1
ATOM 1444 O O . GLN A 1 186 ? 14.420 5.249 -11.745 1.00 96.19 186 GLN A O 1
ATOM 1449 N N . ASN A 1 187 ? 13.084 3.513 -11.221 1.00 95.94 187 ASN A N 1
ATOM 1450 C CA . ASN A 1 187 ? 14.086 2.855 -10.389 1.00 95.94 187 ASN A CA 1
ATOM 1451 C C . ASN A 1 187 ? 15.326 2.462 -11.210 1.00 95.94 187 ASN A C 1
ATOM 1453 O O . ASN A 1 187 ? 16.460 2.725 -10.793 1.00 95.94 187 ASN A O 1
ATOM 1457 N N . ALA A 1 188 ? 15.104 1.921 -12.411 1.00 96.25 188 ALA A N 1
ATOM 1458 C CA . ALA A 1 188 ? 16.157 1.555 -13.344 1.00 96.25 188 ALA A CA 1
ATOM 1459 C C . ALA A 1 188 ? 17.062 2.753 -13.672 1.00 96.25 188 ALA A C 1
ATOM 1461 O O . ALA A 1 188 ? 18.284 2.610 -13.646 1.00 96.25 188 ALA A O 1
ATOM 1462 N N . LEU A 1 189 ? 16.503 3.945 -13.898 1.00 93.88 189 LEU A N 1
ATOM 1463 C CA . LEU A 1 189 ? 17.283 5.154 -14.187 1.00 93.88 189 LEU A CA 1
ATOM 1464 C C . LEU A 1 189 ? 18.035 5.694 -12.965 1.00 93.88 189 LEU A C 1
ATOM 1466 O O . LEU A 1 189 ? 19.253 5.881 -13.019 1.00 93.88 189 LEU A O 1
ATOM 1470 N N . TRP A 1 190 ? 17.324 5.960 -11.869 1.00 89.31 190 TRP A N 1
ATOM 1471 C CA . TRP A 1 190 ? 17.870 6.719 -10.740 1.00 89.31 190 TRP A CA 1
ATOM 1472 C C . TRP A 1 190 ? 18.801 5.904 -9.850 1.00 89.31 190 TRP A C 1
ATOM 1474 O O . TRP A 1 190 ? 19.795 6.441 -9.362 1.00 89.31 190 TRP A O 1
ATOM 1484 N N . TYR A 1 191 ? 18.515 4.617 -9.664 1.00 88.44 191 TYR A N 1
ATOM 1485 C CA . TYR A 1 191 ? 19.285 3.774 -8.751 1.00 88.44 191 TYR A CA 1
ATOM 1486 C C . TYR A 1 191 ? 20.220 2.824 -9.486 1.00 88.44 191 TYR A C 1
ATOM 1488 O O . TYR A 1 191 ? 21.325 2.566 -9.012 1.00 88.44 191 TYR A O 1
ATOM 1496 N N . LYS A 1 192 ? 19.811 2.319 -10.656 1.00 87.94 192 LYS A N 1
ATOM 1497 C CA . LYS A 1 192 ? 20.591 1.314 -11.395 1.00 87.94 192 LYS A CA 1
ATOM 1498 C C . LYS A 1 192 ? 21.347 1.882 -12.600 1.00 87.94 192 LYS A C 1
ATOM 1500 O O . LYS A 1 192 ? 22.150 1.161 -13.183 1.00 87.94 192 LYS A O 1
ATOM 1505 N N . LYS A 1 193 ? 21.104 3.147 -12.982 1.00 89.62 193 LYS A N 1
ATOM 1506 C CA . LYS A 1 193 ? 21.631 3.782 -14.212 1.00 89.62 193 LYS A CA 1
ATOM 1507 C C . LYS A 1 193 ? 21.411 2.921 -15.470 1.00 89.62 193 LYS A C 1
ATOM 1509 O O . LYS A 1 193 ? 22.198 2.949 -16.412 1.00 89.62 193 LYS A O 1
ATOM 1514 N N . ASN A 1 194 ? 20.330 2.147 -15.475 1.00 92.94 194 ASN A N 1
ATOM 1515 C CA . ASN A 1 194 ? 19.995 1.148 -16.475 1.00 92.94 194 ASN A CA 1
ATOM 1516 C C . ASN A 1 194 ? 18.966 1.712 -17.466 1.00 92.94 194 ASN A C 1
ATOM 1518 O O . ASN A 1 194 ? 17.756 1.572 -17.285 1.00 92.94 194 ASN A O 1
ATOM 1522 N N . GLN A 1 195 ? 19.458 2.356 -18.523 1.00 93.12 195 GLN A N 1
ATOM 1523 C CA . GLN A 1 195 ? 18.605 2.952 -19.557 1.00 93.12 195 GLN A CA 1
ATOM 1524 C C . GLN A 1 195 ? 17.798 1.913 -20.335 1.00 93.12 195 GLN A C 1
ATOM 1526 O O . GLN A 1 195 ? 16.643 2.168 -20.664 1.00 93.12 195 GLN A O 1
ATOM 1531 N N . GLU A 1 196 ? 18.388 0.750 -20.611 1.00 94.06 196 GLU A N 1
ATOM 1532 C CA . GLU A 1 196 ? 17.710 -0.336 -21.319 1.00 94.06 196 GLU A CA 1
ATOM 1533 C C . GLU A 1 196 ? 16.551 -0.887 -20.487 1.00 94.06 196 GLU A C 1
ATOM 1535 O O . GLU A 1 196 ? 15.455 -1.076 -21.001 1.00 94.06 196 GLU A O 1
ATOM 1540 N N . GLY A 1 197 ? 16.751 -1.068 -19.179 1.00 95.94 197 GLY A N 1
ATOM 1541 C CA . GLY A 1 197 ? 15.683 -1.468 -18.265 1.00 95.94 197 GLY A CA 1
ATOM 1542 C C . GLY A 1 197 ? 14.546 -0.452 -18.193 1.00 95.94 197 GLY A C 1
ATOM 1543 O O . GLY A 1 197 ? 13.383 -0.843 -18.133 1.00 95.94 197 GLY A O 1
ATOM 1544 N N . ALA A 1 198 ? 14.867 0.840 -18.258 1.00 97.06 198 ALA A N 1
ATOM 1545 C CA . ALA A 1 198 ? 13.856 1.886 -18.315 1.00 97.06 198 ALA A CA 1
ATOM 1546 C C . ALA A 1 198 ? 13.078 1.881 -19.637 1.00 97.06 198 ALA A C 1
ATOM 1548 O O . ALA A 1 198 ? 11.850 1.948 -19.625 1.00 97.06 198 ALA A O 1
ATOM 1549 N N . ALA A 1 199 ? 13.777 1.747 -20.768 1.00 96.50 199 ALA A N 1
ATOM 1550 C CA . ALA A 1 199 ? 13.156 1.620 -22.084 1.00 96.50 199 ALA A CA 1
ATOM 1551 C C . ALA A 1 199 ? 12.248 0.381 -22.161 1.00 96.50 199 ALA A C 1
ATOM 1553 O O . ALA A 1 199 ? 11.081 0.506 -22.518 1.00 96.50 199 ALA A O 1
ATOM 1554 N N . TRP A 1 200 ? 12.743 -0.776 -21.706 1.00 97.44 200 TRP A N 1
ATOM 1555 C CA . TRP A 1 200 ? 11.991 -2.032 -21.632 1.00 97.44 200 TRP A CA 1
ATOM 1556 C C . TRP A 1 200 ? 10.638 -1.864 -20.936 1.00 97.44 200 TRP A C 1
ATOM 1558 O O . TRP A 1 200 ? 9.633 -2.385 -21.430 1.00 97.44 200 TRP A O 1
ATOM 1568 N N . ALA A 1 201 ? 10.617 -1.145 -19.809 1.00 98.31 201 ALA A N 1
ATOM 1569 C CA . ALA A 1 201 ? 9.401 -0.909 -19.048 1.00 98.31 201 ALA A CA 1
ATOM 1570 C C . ALA A 1 201 ? 8.468 0.074 -19.765 1.00 98.31 201 ALA A C 1
ATOM 1572 O O . ALA A 1 201 ? 7.290 -0.226 -19.926 1.00 98.31 201 ALA A O 1
ATOM 1573 N N . ILE A 1 202 ? 8.993 1.208 -20.250 1.00 98.31 202 ILE A N 1
ATOM 1574 C CA . ILE A 1 202 ? 8.217 2.229 -20.978 1.00 98.31 202 ILE A CA 1
ATOM 1575 C C . ILE A 1 202 ? 7.532 1.644 -22.219 1.00 98.31 202 ILE A C 1
ATOM 1577 O O . ILE A 1 202 ? 6.376 1.967 -22.495 1.00 98.31 202 ILE A O 1
ATOM 1581 N N . ASP A 1 203 ? 8.217 0.772 -22.958 1.00 98.06 203 ASP A N 1
ATOM 1582 C CA . ASP A 1 203 ? 7.680 0.169 -24.181 1.00 98.06 203 ASP A CA 1
ATOM 1583 C C . ASP A 1 203 ? 6.458 -0.718 -23.920 1.00 98.06 203 ASP A C 1
ATOM 1585 O O . ASP A 1 203 ? 5.618 -0.867 -24.806 1.00 98.06 203 ASP A O 1
ATOM 1589 N N . ARG A 1 204 ? 6.334 -1.250 -22.698 1.00 98.38 204 ARG A N 1
ATOM 1590 C CA . ARG A 1 204 ? 5.249 -2.138 -22.253 1.00 98.38 204 ARG A CA 1
ATOM 1591 C C . ARG A 1 204 ? 4.096 -1.418 -21.563 1.00 98.38 204 ARG A C 1
ATOM 1593 O O . ARG A 1 204 ? 3.097 -2.069 -21.278 1.00 98.38 204 ARG A O 1
ATOM 1600 N N . ILE A 1 205 ? 4.229 -0.120 -21.284 1.00 98.38 205 ILE A N 1
ATOM 1601 C CA . ILE A 1 205 ? 3.122 0.686 -20.761 1.00 98.38 205 ILE A CA 1
ATOM 1602 C C . ILE A 1 205 ? 2.120 0.884 -21.900 1.00 98.38 205 ILE A C 1
ATOM 1604 O O . ILE A 1 205 ? 2.486 1.390 -22.969 1.00 98.38 205 ILE A O 1
ATOM 1608 N N . THR A 1 206 ? 0.876 0.468 -21.680 1.00 98.12 206 THR A N 1
ATOM 1609 C CA . THR A 1 206 ? -0.201 0.547 -22.674 1.00 98.12 206 THR A CA 1
ATOM 1610 C C . THR A 1 206 ? -1.069 1.785 -22.488 1.00 98.12 206 THR A C 1
ATOM 1612 O O . THR A 1 206 ? -1.547 2.341 -23.477 1.00 98.12 206 THR A O 1
ATOM 1615 N N . ASP A 1 207 ? -1.205 2.281 -21.252 1.00 97.31 207 ASP A N 1
ATOM 1616 C CA . ASP A 1 207 ? -1.922 3.525 -20.977 1.00 97.31 207 ASP A CA 1
ATOM 1617 C C . ASP A 1 207 ? -1.131 4.730 -21.539 1.00 97.31 207 ASP A C 1
ATOM 1619 O O . ASP A 1 207 ? -0.005 5.001 -21.096 1.00 97.31 207 ASP A O 1
ATOM 1623 N N . PRO A 1 208 ? -1.689 5.502 -22.495 1.00 97.62 208 PRO A N 1
ATOM 1624 C CA . PRO A 1 208 ? -0.955 6.589 -23.142 1.00 97.62 208 PRO A CA 1
ATOM 1625 C C . PRO A 1 208 ? -0.523 7.704 -22.185 1.00 97.62 208 PRO A C 1
ATOM 1627 O O . PRO A 1 208 ? 0.522 8.327 -22.391 1.00 97.62 208 PRO A O 1
ATOM 1630 N N . LYS A 1 209 ? -1.309 7.969 -21.135 1.00 96.56 209 LYS A N 1
ATOM 1631 C CA . LYS A 1 209 ? -1.027 9.024 -20.160 1.00 96.56 209 LYS A CA 1
ATOM 1632 C C . LYS A 1 209 ? 0.130 8.609 -19.257 1.00 96.56 209 LYS A C 1
ATOM 1634 O O . LYS A 1 209 ? 1.077 9.379 -19.102 1.00 96.56 209 LYS A O 1
ATOM 1639 N N . ILE A 1 210 ? 0.091 7.391 -18.716 1.00 96.56 210 ILE A N 1
ATOM 1640 C CA . ILE A 1 210 ? 1.173 6.829 -17.896 1.00 96.56 210 ILE A CA 1
ATOM 1641 C C . ILE A 1 210 ? 2.457 6.726 -18.729 1.00 96.56 210 ILE A C 1
ATOM 1643 O O . ILE A 1 210 ? 3.528 7.124 -18.262 1.00 96.56 210 ILE A O 1
ATOM 1647 N N . LYS A 1 211 ? 2.359 6.288 -19.992 1.00 98.25 211 LYS A N 1
ATOM 1648 C CA . LYS A 1 211 ? 3.514 6.186 -20.895 1.00 98.25 211 LYS A CA 1
ATOM 1649 C C . LYS A 1 211 ? 4.148 7.548 -21.151 1.00 98.25 211 LYS A C 1
ATOM 1651 O O . LYS A 1 211 ? 5.365 7.686 -21.038 1.00 98.25 211 LYS A O 1
ATOM 1656 N N . GLY A 1 212 ? 3.332 8.564 -21.441 1.00 98.06 212 GLY A N 1
ATOM 1657 C CA . GLY A 1 212 ? 3.795 9.940 -21.618 1.00 98.06 212 GLY A CA 1
ATOM 1658 C C . GLY A 1 212 ? 4.530 10.475 -20.385 1.00 98.06 212 GLY A C 1
ATOM 1659 O O . GLY A 1 212 ? 5.616 11.039 -20.513 1.00 98.06 212 GLY A O 1
ATOM 1660 N N . THR A 1 213 ? 3.997 10.233 -19.183 1.00 96.88 213 THR A N 1
ATOM 1661 C CA . THR A 1 213 ? 4.671 10.589 -17.925 1.00 96.88 213 THR A CA 1
ATOM 1662 C C . THR A 1 213 ? 6.023 9.885 -17.777 1.00 96.88 213 THR A C 1
ATOM 1664 O O . THR A 1 213 ? 7.024 10.546 -17.503 1.00 96.88 213 THR A O 1
ATOM 1667 N N . ALA A 1 214 ? 6.087 8.573 -18.019 1.00 97.25 214 ALA A N 1
ATOM 1668 C CA . ALA A 1 214 ? 7.325 7.802 -17.909 1.00 97.25 214 ALA A CA 1
ATOM 1669 C C . ALA A 1 214 ? 8.402 8.257 -18.917 1.00 97.25 214 ALA A C 1
ATOM 1671 O O . ALA A 1 214 ? 9.586 8.331 -18.576 1.00 97.25 214 ALA A O 1
ATOM 1672 N N . ILE A 1 215 ? 7.997 8.606 -20.145 1.00 97.75 215 ILE A N 1
ATOM 1673 C CA . ILE A 1 215 ? 8.882 9.178 -21.172 1.00 97.75 215 ILE A CA 1
ATOM 1674 C C . ILE A 1 215 ? 9.444 10.524 -20.710 1.00 97.75 215 ILE A C 1
ATOM 1676 O O . ILE A 1 215 ? 10.657 10.727 -20.773 1.00 97.75 215 ILE A O 1
ATOM 1680 N N . ASN A 1 216 ? 8.591 11.422 -20.209 1.00 96.88 216 ASN A N 1
ATOM 1681 C CA . ASN A 1 216 ? 9.028 12.733 -19.729 1.00 96.88 216 ASN A CA 1
ATOM 1682 C C . ASN A 1 216 ? 10.049 12.599 -18.594 1.00 96.88 216 ASN A C 1
ATOM 1684 O O . ASN A 1 216 ? 11.100 13.235 -18.637 1.00 96.88 216 ASN A O 1
ATOM 1688 N N . TRP A 1 217 ? 9.817 11.695 -17.640 1.00 95.06 217 TRP A N 1
ATOM 1689 C CA . TRP A 1 217 ? 10.782 11.420 -16.572 1.00 95.06 217 TRP A CA 1
ATOM 1690 C C . TRP A 1 217 ? 12.119 10.882 -17.088 1.00 95.06 217 TRP A C 1
ATOM 1692 O O . TRP A 1 217 ? 13.172 11.278 -16.583 1.00 95.06 217 TRP A O 1
ATOM 1702 N N . ARG A 1 218 ? 12.113 10.024 -18.119 1.00 95.38 218 ARG A N 1
ATOM 1703 C CA . ARG A 1 218 ? 13.347 9.551 -18.769 1.00 95.38 218 ARG A CA 1
ATOM 1704 C C . ARG A 1 218 ? 14.112 10.698 -19.437 1.00 95.38 218 ARG A C 1
ATOM 1706 O O . ARG A 1 218 ? 15.336 10.749 -19.315 1.00 95.38 218 ARG A O 1
ATOM 1713 N N . ILE A 1 219 ? 13.412 11.619 -20.102 1.00 95.44 219 ILE A N 1
ATOM 1714 C CA . ILE A 1 219 ? 14.005 12.817 -20.721 1.00 95.44 219 ILE A CA 1
ATOM 1715 C C . ILE A 1 219 ? 14.619 13.731 -19.657 1.00 95.44 219 ILE A C 1
ATOM 1717 O O . ILE A 1 219 ? 15.783 14.111 -19.777 1.00 95.44 219 ILE A O 1
ATOM 1721 N N . GLU A 1 220 ? 13.879 14.042 -18.592 1.00 94.12 220 GLU A N 1
ATOM 1722 C CA . GLU A 1 220 ? 14.366 14.878 -17.489 1.00 94.12 220 GLU A CA 1
ATOM 1723 C C . GLU A 1 220 ? 15.605 14.278 -16.819 1.00 94.12 220 GLU A C 1
ATOM 1725 O O . GLU A 1 220 ? 16.580 14.983 -16.547 1.00 94.12 220 GLU A O 1
ATOM 1730 N N . TRP A 1 221 ? 15.597 12.965 -16.572 1.00 94.38 221 TRP A N 1
ATOM 1731 C CA . TRP A 1 221 ? 16.761 12.259 -16.045 1.00 94.38 221 TRP A CA 1
ATOM 1732 C C . TRP A 1 221 ? 17.965 12.394 -16.982 1.00 94.38 221 TRP A C 1
ATOM 1734 O O . TRP A 1 221 ? 19.063 12.709 -16.521 1.00 94.38 221 TRP A O 1
ATOM 1744 N N . ALA A 1 222 ? 17.771 12.202 -18.288 1.00 94.69 222 ALA A N 1
ATOM 1745 C CA . ALA A 1 222 ? 18.849 12.271 -19.266 1.00 94.69 222 ALA A CA 1
ATOM 1746 C C . ALA A 1 222 ? 19.475 13.670 -19.329 1.00 94.69 222 ALA A C 1
ATOM 1748 O O . ALA A 1 222 ? 20.697 13.800 -19.266 1.00 94.69 222 ALA A O 1
ATOM 1749 N N . GLN A 1 223 ? 18.641 14.714 -19.335 1.00 94.56 223 GLN A N 1
ATOM 1750 C CA . GLN A 1 223 ? 19.081 16.109 -19.278 1.00 94.56 223 GLN A CA 1
ATOM 1751 C C . GLN A 1 223 ? 19.888 16.400 -18.009 1.00 94.56 223 GLN A C 1
ATOM 1753 O O . GLN A 1 223 ? 20.987 16.947 -18.090 1.00 94.56 223 GLN A O 1
ATOM 1758 N N . ARG A 1 224 ? 19.387 15.987 -16.835 1.00 94.81 224 ARG A N 1
ATOM 1759 C CA . ARG A 1 224 ? 20.071 16.194 -15.545 1.00 94.81 224 ARG A CA 1
ATOM 1760 C C . ARG A 1 224 ? 21.413 15.470 -15.447 1.00 94.81 224 ARG A C 1
ATOM 1762 O O . ARG A 1 224 ? 22.284 15.923 -14.714 1.00 94.81 224 ARG A O 1
ATOM 1769 N N . ASN A 1 225 ? 21.574 14.356 -16.159 1.00 93.38 225 ASN A N 1
ATOM 1770 C CA . ASN A 1 225 ? 22.774 13.520 -16.102 1.00 93.38 225 ASN A CA 1
ATOM 1771 C C . ASN A 1 225 ? 23.686 13.667 -17.336 1.00 93.38 225 ASN A C 1
ATOM 1773 O O . ASN A 1 225 ? 24.672 12.941 -17.439 1.00 93.38 225 ASN A O 1
ATOM 1777 N N . GLY A 1 226 ? 23.378 14.575 -18.271 1.00 92.56 226 GLY A N 1
ATOM 1778 C CA . GLY A 1 226 ? 24.169 14.779 -19.492 1.00 92.56 226 GLY A CA 1
ATOM 1779 C C . GLY A 1 226 ? 24.198 13.561 -20.425 1.00 92.56 226 GLY A C 1
ATOM 1780 O O . GLY A 1 226 ? 25.168 13.352 -21.151 1.00 92.56 226 GLY A O 1
ATOM 1781 N N . VAL A 1 227 ? 23.157 12.730 -20.384 1.00 91.75 227 VAL A N 1
ATOM 1782 C CA . VAL A 1 227 ? 23.035 11.510 -21.185 1.00 91.75 227 VAL A CA 1
ATOM 1783 C C . VAL A 1 227 ? 22.248 11.812 -22.456 1.00 91.75 227 VAL A C 1
ATOM 1785 O O . VAL A 1 227 ? 21.196 12.441 -22.401 1.00 91.75 227 VAL A O 1
ATOM 1788 N N . ASN A 1 228 ? 22.717 11.312 -23.600 1.00 87.06 228 ASN A N 1
ATOM 1789 C CA . ASN A 1 228 ? 21.932 11.337 -24.829 1.00 87.06 228 ASN A CA 1
ATOM 1790 C C . ASN A 1 228 ? 21.062 10.075 -24.920 1.00 87.06 228 ASN A C 1
ATOM 1792 O O . ASN A 1 228 ? 21.588 8.960 -24.863 1.00 87.06 228 ASN A O 1
ATOM 1796 N N . LEU A 1 229 ? 19.746 10.250 -25.039 1.00 83.62 229 LEU A N 1
ATOM 1797 C CA . LEU A 1 229 ? 18.817 9.139 -25.213 1.00 83.62 229 LEU A CA 1
ATOM 1798 C C . LEU A 1 229 ? 18.925 8.627 -26.650 1.00 83.62 229 LEU A C 1
ATOM 1800 O O . LEU A 1 229 ? 18.690 9.376 -27.595 1.00 83.62 229 LEU A O 1
ATOM 1804 N N . LYS A 1 230 ? 19.302 7.358 -26.794 1.00 66.50 230 LYS A N 1
ATOM 1805 C CA . LYS A 1 230 ? 19.141 6.615 -28.043 1.00 66.50 230 LYS A CA 1
ATOM 1806 C C . LYS A 1 230 ? 17.743 6.015 -28.127 1.00 66.50 230 LYS A C 1
ATOM 1808 O O . LYS A 1 230 ? 17.181 5.677 -27.050 1.00 66.50 230 LYS A O 1
#